Protein 1CL8 (pdb70)

Secondary structure (DSSP, 8-state):
--TTHHHHHHHHHHHT--HHHHHHHHHHHHHHH-TTS-EEEES-EEHHHHHHHHHHH-TTSS---SSTT-EE--TT-EEEEE-TTS-EEEEEEEEEEE---HHHHHHTT--BTTTT-BSS-----GGGGHHHHHHHHHHHTTT-SB--EEEEEESTTS-SS-EEEE-TTS-EEEE-TT-TTT--GGGTGGGGTTPPSSS---BPEEE-SSTT-EEE-PPEEEE-TTSSPPPHHHHHHHHHHHHHHHHHHTGGGTHHHHH--

Solvent-accessible surface area: 13750 Å² total; per-residue (Å²): 94,128,56,46,12,29,122,34,2,80,116,0,94,76,105,110,33,64,12,10,78,0,0,92,19,0,54,95,0,0,34,60,59,63,94,66,9,46,23,74,55,46,78,37,1,95,52,56,61,5,13,77,26,16,94,154,73,53,120,129,65,14,67,83,69,182,96,76,125,31,64,10,142,2,68,0,1,0,0,3,0,62,8,48,165,42,113,84,45,8,0,1,0,0,9,20,38,130,30,27,144,3,24,112,11,3,132,72,40,104,56,24,25,191,210,42,83,59,44,45,94,73,15,42,92,67,6,72,164,5,56,116,22,13,61,42,1,14,60,41,1,66,94,18,55,0,0,1,2,0,0,1,0,18,13,1,3,0,4,53,85,85,27,67,7,63,21,99,109,46,117,78,18,103,3,107,91,106,37,60,105,6,21,23,23,108,88,0,49,77,9,0,114,59,60,91,51,71,35,51,17,0,106,9,97,123,55,92,164,144,161,128,80,74,47,27,23,6,0,1,3,16,11,32,5,64,13,143,104,28,44,4,69,65,12,0,64,28,0,19,63,0,0,26,2,0,11,160,35,5,31,209,27,4,121,96,27,76,78,78,177

Sequence (261 aa):
SQGVIGIFGDYAKAHDLAVGEVSKLVKKALSNEYPQLSFRYRDSIKKTEINEALKKIDPDLGGTLFVSNSSIKPDGGIVEVKDDYGEWRVVLVAEAKHQGKDIINIRNGLLVGKRGDQDLMAAGNAIERSHKNISEIANFMLSESHFPYVLFLEGSNFLTENISITRPDGRVVNLEYNSGILNRLDRLTAANYGMPINSNLCINKFVNHKDKSIMLQAASIYTQGDGREWDSKIMFEIMFDISTTSLRVLGRDLFEQLTSK

Foldseek 3Di:
DPDCLQVLLVVCLVVVDDLQVLLVSLQVVVCVVQVLWDKDWFQWDFLQLLLVLLCVVPVVGSPDDPDRRHIDGARNTWMWIQFLVRDTDTLAGEHEDEWAALLVCQQEVFQDDPVRHHSGDQTDQPCLCVVVVLVSQCSSCVVAQWARYEYEYAAQQDAPQKDWHAYPVGDIDTDDQPDNRRHPVVSCCVQAVVPDAPDQPTGWDWDDDPPDIDTDHHHHYHYDNHRDDDRSSVSSVNSSVSSVVSCVSCVVRHVCSSPVD

Nearest PDB structures (foldseek):
  1ckq-assembly1_A  TM=1.003E+00  e=2.357E-53  Escherichia coli
  2oxv-assembly1_A-2  TM=1.001E+00  e=4.281E-53  Escherichia coli
  1qrh-assembly1_A-2  TM=9.989E-01  e=2.335E-51  Escherichia coli
  1qri-assembly1_A-2  TM=9.985E-01  e=2.631E-51  Escherichia coli
  1qc9-assembly1_A  TM=9.641E-01  e=4.338E-43  Escherichia coli

B-factor: mean 36.36, std 15.84, range [15.48, 100.0]

Radius of gyration: 20.69 Å; Cα contacts (8 Å, |Δi|>4): 485; chains: 1; bounding box: 47×63×46 Å

Structure (mmCIF, N/CA/C/O backbone):
data_1CL8
#
_entry.id   1CL8
#
_cell.length_a   117.833
_cell.length_b   117.833
_cell.length_c   48.989
_cell.angle_alpha   90.00
_cell.angle_beta   90.00
_cell.angle_gamma   120.00
#
_symmetry.space_group_name_H-M   'P 3 2 1'
#
loop_
_entity.id
_entity.type
_entity.pdbx_description
1 polymer "DNA (5'-D(*TP*CP*GP*CP*GP*AP*(PRN)P*TP*TP*CP*GP*CP*G)-3')"
2 polymer 'PROTEIN (ENDONUCLEASE)'
3 water water
#
loop_
_atom_site.group_PDB
_atom_site.id
_atom_site.type_symbol
_atom_site.label_atom_id
_atom_site.label_alt_id
_atom_site.label_comp_id
_atom_site.label_asym_id
_atom_site.label_entity_id
_atom_site.label_seq_id
_atom_site.pdbx_PDB_ins_code
_atom_site.Cartn_x
_atom_site.Cartn_y
_atom_site.Cartn_z
_atom_site.occupancy
_atom_site.B_iso_or_equiv
_atom_site.auth_seq_id
_atom_site.auth_comp_id
_atom_site.auth_asym_id
_atom_site.auth_atom_id
_atom_site.pdbx_PDB_model_num
ATOM 263 N N . SER B 2 16 ? 55.118 25.000 6.259 1.00 94.20 17 SER A N 1
ATOM 264 C CA . SER B 2 16 ? 54.868 26.465 6.172 1.00 94.21 17 SER A CA 1
ATOM 265 C C . SER B 2 16 ? 55.710 27.233 7.187 1.00 93.28 17 SER A C 1
ATOM 266 O O . SER B 2 16 ? 56.511 26.645 7.916 1.00 93.68 17 SER A O 1
ATOM 269 N N . GLN B 2 17 ? 55.520 28.550 7.226 1.00 92.03 18 GLN A N 1
ATOM 270 C CA . GLN B 2 17 ? 56.254 29.424 8.136 1.00 90.43 18 GLN A CA 1
ATOM 271 C C . GLN B 2 17 ? 56.007 29.065 9.598 1.00 87.81 18 GLN A C 1
ATOM 272 O O . GLN B 2 17 ? 54.881 29.152 10.087 1.00 88.94 18 GLN A O 1
ATOM 278 N N . GLY B 2 18 ? 57.071 28.647 10.280 1.00 83.86 19 GLY A N 1
ATOM 279 C CA . GLY B 2 18 ? 56.982 28.290 11.685 1.00 77.51 19 GLY A CA 1
ATOM 280 C C . GLY B 2 18 ? 56.070 27.127 12.028 1.00 73.78 19 GLY A C 1
ATOM 281 O O . GLY B 2 18 ? 56.197 26.031 11.476 1.00 72.13 19 GLY A O 1
ATOM 282 N N . VAL B 2 19 ? 55.141 27.380 12.945 1.00 69.43 20 VAL A N 1
ATOM 283 C CA . VAL B 2 19 ? 54.194 26.370 13.408 1.00 65.04 20 VAL A CA 1
ATOM 284 C C . VAL B 2 19 ? 52.965 26.182 12.517 1.00 61.51 20 VAL A C 1
ATOM 285 O O . VAL B 2 19 ? 52.165 25.278 12.753 1.00 60.65 20 VAL A O 1
ATOM 289 N N . ILE B 2 20 ? 52.820 27.024 11.498 1.00 57.90 21 ILE A N 1
ATOM 290 C CA . ILE B 2 20 ? 51.677 26.938 10.587 1.00 54.97 21 ILE A CA 1
ATOM 291 C C . ILE B 2 20 ? 51.639 25.591 9.857 1.00 51.32 21 ILE A C 1
ATOM 292 O O . ILE B 2 20 ? 50.566 25.101 9.494 1.00 50.18 21 ILE A O 1
ATOM 297 N N . GLY B 2 21 ? 52.811 24.988 9.673 1.00 47.84 22 GLY A N 1
ATOM 298 C CA . GLY B 2 21 ? 52.892 23.694 9.018 1.00 43.01 22 GLY A CA 1
ATOM 299 C C . GLY B 2 21 ? 52.472 22.581 9.964 1.00 39.82 22 GLY A C 1
ATOM 300 O O . GLY B 2 21 ? 51.895 21.578 9.540 1.00 36.18 22 GLY A O 1
ATOM 301 N N . ILE B 2 22 ? 52.761 22.768 11.250 1.00 36.71 23 ILE A N 1
ATOM 302 C CA . ILE B 2 22 ? 52.416 21.794 12.284 1.00 34.99 23 ILE A CA 1
ATOM 303 C C . ILE B 2 22 ? 50.899 21.751 12.471 1.00 33.49 23 ILE A C 1
ATOM 304 O O . ILE B 2 22 ? 50.288 20.680 12.444 1.00 32.75 23 ILE A O 1
ATOM 309 N N . PHE B 2 23 ? 50.303 22.927 12.658 1.00 31.58 24 PHE A N 1
ATOM 310 C CA . PHE B 2 23 ? 48.861 23.055 12.853 1.00 30.68 24 PHE A CA 1
ATOM 311 C C . PHE B 2 23 ? 48.076 22.544 11.652 1.00 29.98 24 PHE A C 1
ATOM 312 O O . PHE B 2 23 ? 47.006 21.957 11.808 1.00 27.92 24 PHE A O 1
ATOM 320 N N . GLY B 2 24 ? 48.616 22.775 10.458 1.00 29.80 25 GLY A N 1
ATOM 321 C CA . GLY B 2 24 ? 47.961 22.331 9.240 1.00 29.78 25 GLY A CA 1
ATOM 322 C C . GLY B 2 24 ? 47.855 20.821 9.145 1.00 31.39 25 GLY A C 1
ATOM 323 O O . GLY B 2 24 ? 46.829 20.292 8.712 1.00 30.64 25 GLY A O 1
ATOM 324 N N . ASP B 2 25 ? 48.911 20.125 9.559 1.00 32.19 26 ASP A N 1
ATOM 325 C CA . ASP B 2 25 ? 48.932 18.666 9.523 1.00 32.96 26 ASP A CA 1
ATOM 326 C C . ASP B 2 25 ? 47.974 18.079 10.557 1.00 33.13 26 ASP A C 1
ATOM 327 O O . ASP B 2 25 ? 47.430 16.992 10.360 1.00 33.46 26 ASP A O 1
ATOM 332 N N . TYR B 2 26 ? 47.775 18.798 11.660 1.00 31.44 27 TYR A N 1
ATOM 333 C CA . TYR B 2 26 ? 46.866 18.355 12.713 1.00 30.31 27 TYR A CA 1
ATOM 334 C C . TYR B 2 26 ? 45.430 18.378 12.192 1.00 30.87 27 TYR A C 1
ATOM 335 O O . TYR B 2 26 ? 44.657 17.454 12.442 1.00 30.86 27 TYR A O 1
ATOM 344 N N . ALA B 2 27 ? 45.088 19.442 11.468 1.00 31.50 28 ALA A N 1
ATOM 345 C CA . ALA B 2 27 ? 43.756 19.595 10.888 1.00 33.74 28 ALA A CA 1
ATOM 346 C C . ALA B 2 27 ? 43.525 18.507 9.842 1.00 35.90 28 ALA A C 1
ATOM 347 O O . ALA B 2 27 ? 42.425 17.966 9.728 1.00 38.30 28 ALA A O 1
ATOM 349 N N . LYS B 2 28 ? 44.576 18.198 9.085 1.00 36.70 29 LYS A N 1
ATOM 350 C CA . LYS B 2 28 ? 44.537 17.165 8.051 1.00 39.50 29 LYS A CA 1
ATOM 351 C C . LYS B 2 28 ? 44.271 15.788 8.665 1.00 38.63 29 LYS A C 1
ATOM 352 O O . LYS B 2 28 ? 43.445 15.022 8.164 1.00 38.32 29 LYS A O 1
ATOM 358 N N . ALA B 2 29 ? 44.968 15.498 9.761 1.00 36.07 30 ALA A N 1
ATOM 359 C CA . ALA B 2 29 ? 44.850 14.224 10.462 1.00 35.82 30 ALA A CA 1
ATOM 360 C C . ALA B 2 29 ? 43.472 13.973 11.062 1.00 36.96 30 ALA A C 1
ATOM 361 O O . ALA B 2 29 ? 43.022 12.829 11.133 1.00 37.01 30 ALA A O 1
ATOM 363 N N . HIS B 2 30 ? 42.802 15.040 11.489 1.00 38.18 31 HIS A N 1
ATOM 364 C CA . HIS B 2 30 ? 41.484 14.910 12.101 1.00 40.90 31 HIS A CA 1
ATOM 365 C C . HIS B 2 30 ? 40.311 15.310 11.213 1.00 42.14 31 HIS A C 1
ATOM 366 O O . HIS B 2 30 ? 39.156 15.193 11.629 1.00 42.43 31 HIS A O 1
ATOM 373 N N . ASP B 2 31 ? 40.606 15.767 9.996 1.00 42.10 32 ASP A N 1
ATOM 374 C CA . ASP B 2 31 ? 39.574 16.183 9.043 1.00 43.50 32 ASP A CA 1
ATOM 375 C C . ASP B 2 31 ? 38.582 17.126 9.735 1.00 40.32 32 ASP A C 1
ATOM 376 O O . ASP B 2 31 ? 37.368 16.924 9.693 1.00 39.05 32 ASP A O 1
ATOM 381 N N . LEU B 2 32 ? 39.129 18.149 10.387 1.00 37.83 33 LEU A N 1
ATOM 382 C CA . LEU B 2 32 ? 38.343 19.130 11.130 1.00 36.35 33 LEU A CA 1
ATOM 383 C C . LEU B 2 32 ? 37.345 19.915 10.288 1.00 36.40 33 LEU A C 1
ATOM 384 O O . LEU B 2 32 ? 37.625 20.270 9.141 1.00 37.89 33 LEU A O 1
ATOM 389 N N . ALA B 2 33 ? 36.181 20.185 10.876 1.00 35.56 34 ALA A N 1
ATOM 390 C CA . ALA B 2 33 ? 35.130 20.951 10.213 1.00 32.94 34 ALA A CA 1
ATOM 391 C C . ALA B 2 33 ? 35.540 22.423 10.200 1.00 33.25 34 ALA A C 1
ATOM 392 O O . ALA B 2 33 ? 36.428 22.826 10.952 1.00 33.06 34 ALA A O 1
ATOM 394 N N . VAL B 2 34 ? 34.888 23.222 9.359 1.00 31.42 35 VAL A N 1
ATOM 395 C CA . VAL B 2 34 ? 35.205 24.645 9.242 1.00 29.81 35 VAL A CA 1
ATOM 396 C C . VAL B 2 34 ? 35.170 25.383 10.584 1.00 29.39 35 VAL A C 1
ATOM 397 O O . VAL B 2 34 ? 35.981 26.279 10.826 1.00 30.21 35 VAL A O 1
ATOM 401 N N . GLY B 2 35 ? 34.251 24.980 11.459 1.00 27.95 36 GLY A N 1
ATOM 402 C CA . GLY B 2 35 ? 34.133 25.602 12.766 1.00 26.08 36 GLY A CA 1
ATOM 403 C C . GLY B 2 35 ? 35.321 25.277 13.649 1.00 28.19 36 GLY A C 1
ATOM 404 O O . GLY B 2 35 ? 35.824 26.144 14.364 1.00 28.06 36 GLY A O 1
ATOM 405 N N . GLU B 2 36 ? 35.775 24.027 13.587 1.00 28.73 37 GLU A N 1
ATOM 406 C CA . GLU B 2 36 ? 36.917 23.574 14.378 1.00 30.22 37 GLU A CA 1
ATOM 407 C C . GLU B 2 36 ? 38.237 24.127 13.855 1.00 29.04 37 GLU A C 1
ATOM 408 O O . GLU B 2 36 ? 39.210 24.234 14.603 1.00 29.23 37 GLU A O 1
ATOM 414 N N . VAL B 2 37 ? 38.272 24.461 12.567 1.00 26.57 38 VAL A N 1
ATOM 415 C CA . VAL B 2 37 ? 39.474 25.022 11.962 1.00 26.02 38 VAL A CA 1
ATOM 416 C C . VAL B 2 37 ? 39.622 26.472 12.412 1.00 24.54 38 VAL A C 1
ATOM 417 O O . VAL B 2 37 ? 40.736 26.961 12.579 1.00 24.28 38 VAL A O 1
ATOM 421 N N . SER B 2 38 ? 38.492 27.149 12.609 1.00 24.87 39 SER A N 1
ATOM 422 C CA . SER B 2 38 ? 38.496 28.538 13.059 1.00 26.32 39 SER A CA 1
ATOM 423 C C . SER B 2 38 ? 39.067 28.613 14.470 1.00 26.94 39 SER A C 1
ATOM 424 O O . SER B 2 38 ? 39.734 29.584 14.829 1.00 27.92 39 SER A O 1
ATOM 427 N N . LYS B 2 39 ? 38.792 27.581 15.264 1.00 27.12 40 LYS A N 1
ATOM 428 C CA . LYS B 2 39 ? 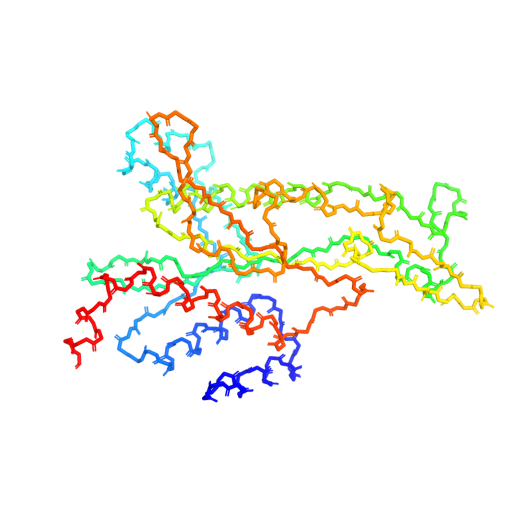39.292 27.503 16.631 1.00 28.69 40 LYS A CA 1
ATOM 429 C C . LYS B 2 39 ? 40.794 27.240 16.588 1.00 29.92 40 LYS A C 1
ATOM 430 O O . LYS B 2 39 ? 41.551 27.767 17.404 1.00 31.29 40 LYS A O 1
ATOM 436 N N . LEU B 2 40 ? 41.213 26.439 15.612 1.00 28.49 41 LEU A N 1
ATOM 437 C CA . LEU B 2 40 ? 42.619 26.100 15.425 1.00 29.22 41 LEU A CA 1
ATOM 438 C C . LEU B 2 40 ? 43.393 27.337 14.967 1.00 28.40 41 LEU A C 1
ATOM 439 O O . LEU B 2 40 ? 44.560 27.512 15.317 1.00 28.17 41 LEU A O 1
ATOM 444 N N . VAL B 2 41 ? 42.730 28.185 14.182 1.00 27.29 42 VAL A N 1
ATOM 445 C CA . VAL B 2 41 ? 43.332 29.415 13.671 1.00 28.96 42 VAL A CA 1
ATOM 446 C C . VAL B 2 41 ? 43.597 30.405 14.802 1.00 30.57 42 VAL A C 1
ATOM 447 O O . VAL B 2 41 ? 44.667 31.008 14.861 1.00 31.03 42 VAL A O 1
ATOM 451 N N . LYS B 2 42 ? 42.629 30.565 15.702 1.00 32.64 43 LYS A N 1
ATOM 452 C CA . LYS B 2 42 ? 42.793 31.491 16.818 1.00 35.62 43 LYS A CA 1
ATOM 453 C C . LYS B 2 42 ? 43.861 30.973 17.782 1.00 34.38 43 LYS A C 1
ATOM 454 O O . LYS B 2 42 ? 44.520 31.754 18.467 1.00 34.95 43 LYS A O 1
ATOM 460 N N . LYS B 2 43 ? 44.041 29.653 17.801 1.00 32.50 44 LYS A N 1
ATOM 461 C CA . LYS B 2 43 ? 45.036 29.013 18.655 1.00 34.48 44 LYS A 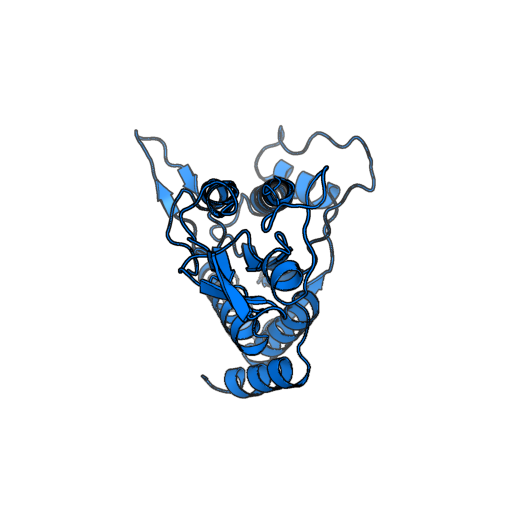CA 1
ATOM 462 C C . LYS B 2 43 ? 46.420 29.302 18.065 1.00 34.38 44 LYS A C 1
ATOM 463 O O . LYS B 2 43 ? 47.389 29.515 18.797 1.00 35.15 44 LYS A O 1
ATOM 469 N N . ALA B 2 44 ? 46.499 29.325 16.737 1.00 31.39 45 ALA A N 1
ATOM 470 C CA . ALA B 2 44 ? 47.750 29.606 16.042 1.00 29.28 45 ALA A CA 1
ATOM 471 C C . ALA B 2 44 ? 48.076 31.094 16.128 1.00 29.90 45 ALA A C 1
ATOM 472 O O . ALA B 2 44 ? 49.245 31.475 16.167 1.00 32.12 45 ALA A O 1
ATOM 474 N N . LEU B 2 45 ? 47.038 31.928 16.163 1.00 28.89 46 LEU A N 1
ATOM 475 C CA . LEU B 2 45 ? 47.206 33.377 16.252 1.00 26.51 46 LEU A CA 1
ATOM 476 C C . LEU B 2 45 ? 47.727 33.791 17.621 1.00 28.44 46 LEU A C 1
ATOM 477 O O . LEU B 2 45 ? 48.542 34.705 17.730 1.00 28.70 46 LEU A O 1
ATOM 482 N N . SER B 2 46 ? 47.238 33.125 18.664 1.00 31.21 47 SER A N 1
ATOM 483 C CA . SER B 2 46 ? 47.661 33.417 20.031 1.00 35.44 47 SER A CA 1
ATOM 484 C C . SER B 2 46 ? 49.089 32.927 20.265 1.00 37.57 47 SER A C 1
ATOM 485 O O . SER B 2 46 ? 49.774 33.390 21.177 1.00 38.64 47 SER A O 1
ATOM 488 N N . ASN B 2 47 ? 49.527 31.997 19.420 1.00 40.83 48 ASN A N 1
ATOM 489 C CA . ASN B 2 47 ? 50.868 31.423 19.486 1.00 43.56 48 ASN A CA 1
ATOM 490 C C . ASN B 2 47 ? 51.868 32.359 18.801 1.00 43.97 48 ASN A C 1
ATOM 491 O O . ASN B 2 47 ? 52.975 32.573 19.300 1.00 44.08 48 ASN A O 1
ATOM 496 N N . GLU B 2 48 ? 51.465 32.914 17.660 1.00 41.45 49 GLU A N 1
ATOM 497 C CA . GLU B 2 48 ? 52.306 33.830 16.894 1.00 39.12 49 GLU A CA 1
ATOM 498 C C . GLU B 2 48 ? 52.349 35.220 17.522 1.00 37.45 49 GLU A C 1
ATOM 499 O O . GLU B 2 48 ? 53.335 35.942 17.374 1.00 37.03 49 GLU A O 1
ATOM 505 N N . TYR B 2 49 ? 51.269 35.594 18.205 1.00 36.73 50 TYR A N 1
ATOM 506 C CA . TYR B 2 49 ? 51.168 36.897 18.866 1.00 36.60 50 TYR A CA 1
ATOM 507 C C . TYR B 2 49 ? 50.754 36.704 20.323 1.00 33.94 50 TYR A C 1
ATOM 508 O O . TYR B 2 49 ? 49.584 36.867 20.669 1.00 33.82 50 TYR A O 1
ATOM 517 N N . PRO B 2 50 ? 51.713 36.341 21.194 1.00 33.31 51 PRO A N 1
ATOM 518 C CA . PRO B 2 50 ? 51.481 36.113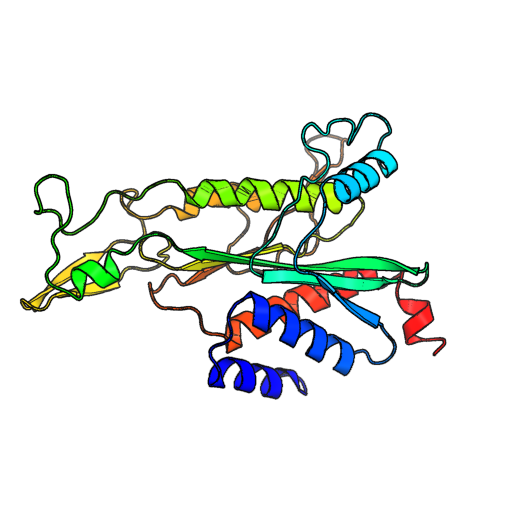 22.626 1.00 35.15 51 PRO A CA 1
ATOM 519 C C . PRO B 2 50 ? 51.031 37.369 23.378 1.00 35.67 51 PRO A C 1
ATOM 520 O O . PRO B 2 50 ? 50.343 37.280 24.396 1.00 36.13 51 PRO A O 1
ATOM 524 N N . GLN B 2 51 ? 51.419 38.533 22.861 1.00 37.68 52 GLN A N 1
ATOM 525 C CA . GLN B 2 51 ? 51.079 39.816 23.473 1.00 36.08 52 GLN A CA 1
ATOM 526 C C . GLN B 2 51 ? 49.613 40.195 23.275 1.00 36.51 52 GLN A C 1
ATOM 527 O O . GLN B 2 51 ? 49.057 40.975 24.052 1.00 36.12 52 GLN A O 1
ATOM 533 N N . LEU B 2 52 ? 48.993 39.647 22.232 1.00 34.70 53 LEU A N 1
ATOM 534 C CA . LEU B 2 52 ? 47.596 39.939 21.921 1.00 32.99 53 LEU A CA 1
ATOM 535 C C . LEU B 2 52 ? 46.615 38.899 22.464 1.00 32.04 53 LEU A C 1
ATOM 536 O O . LEU B 2 52 ? 46.981 37.748 22.705 1.00 31.33 53 LEU A O 1
ATOM 541 N N . SER B 2 53 ? 45.366 39.323 22.647 1.00 32.81 54 SER A N 1
ATOM 542 C CA . SER B 2 53 ? 44.303 38.462 23.157 1.00 32.47 54 SER A CA 1
ATOM 543 C C . SER B 2 53 ? 43.278 38.153 22.064 1.00 31.97 54 SER A C 1
ATOM 544 O O . SER B 2 53 ? 42.719 39.065 21.451 1.00 28.72 54 SER A O 1
ATOM 547 N N . PHE B 2 54 ? 43.033 36.864 21.836 1.00 29.76 55 PHE A N 1
ATOM 548 C CA . PHE B 2 54 ? 42.078 36.418 20.823 1.00 27.99 55 PHE A CA 1
ATOM 549 C C . PHE B 2 54 ? 40.938 35.609 21.441 1.00 28.45 55 PHE A C 1
ATOM 550 O O . PHE B 2 54 ? 41.113 34.967 22.480 1.00 28.23 55 PHE A O 1
ATOM 558 N N . ARG B 2 55 ? 39.778 35.627 20.786 1.00 28.13 56 ARG A N 1
ATOM 559 C CA . ARG B 2 55 ? 38.613 34.883 21.260 1.00 27.33 56 ARG A CA 1
ATOM 560 C C . ARG B 2 55 ? 37.803 34.315 20.098 1.00 27.19 56 ARG A C 1
ATOM 561 O O . ARG B 2 55 ? 37.889 34.799 18.970 1.00 25.39 56 ARG A O 1
ATOM 569 N N . TYR B 2 56 ? 37.007 33.292 20.391 1.00 27.86 57 TYR A N 1
ATOM 570 C CA . TYR B 2 56 ? 36.170 32.651 19.387 1.00 28.88 57 TYR A CA 1
ATOM 571 C C . TYR B 2 56 ? 34.704 32.655 19.814 1.00 31.15 57 TYR A C 1
ATOM 572 O O . TYR B 2 56 ? 34.378 32.325 20.956 1.00 34.28 57 TYR A O 1
ATOM 581 N N . ARG B 2 57 ? 33.831 33.043 18.890 1.00 30.47 58 ARG A N 1
ATOM 582 C CA . ARG B 2 57 ? 32.393 33.080 19.134 1.00 31.06 58 ARG A CA 1
ATOM 583 C C . ARG B 2 57 ? 31.693 32.269 18.056 1.00 31.07 58 ARG A C 1
ATOM 584 O O . ARG B 2 57 ? 32.212 32.116 16.954 1.00 31.01 58 ARG A O 1
ATOM 592 N N . ASP B 2 58 ? 30.519 31.741 18.381 1.00 31.63 59 ASP A N 1
ATOM 593 C CA . ASP B 2 58 ? 29.754 30.939 17.432 1.00 32.78 59 ASP A CA 1
ATOM 594 C C . ASP B 2 58 ? 28.578 31.700 16.820 1.00 31.86 59 ASP A C 1
ATOM 595 O O . ASP B 2 58 ? 27.946 31.221 15.877 1.00 30.64 59 ASP A O 1
ATOM 600 N N . SER B 2 59 ? 28.297 32.889 17.349 1.00 28.40 60 SER A N 1
ATOM 601 C CA . SER B 2 59 ? 27.193 33.703 16.855 1.00 28.75 60 SER A CA 1
ATOM 602 C C . SER B 2 59 ? 27.279 35.160 17.297 1.00 28.19 60 SER A C 1
ATOM 603 O O . SER B 2 59 ? 28.095 35.521 18.145 1.00 29.34 60 SER A O 1
ATOM 606 N N . ILE B 2 60 ? 26.433 35.990 16.695 1.00 27.66 61 ILE A N 1
ATOM 607 C CA . ILE B 2 60 ? 26.366 37.415 16.996 1.00 28.39 61 ILE A CA 1
ATOM 608 C C . ILE B 2 60 ? 24.896 37.823 16.993 1.00 28.68 61 ILE A C 1
ATOM 609 O O . ILE B 2 60 ? 24.166 37.507 16.054 1.00 27.57 61 ILE A O 1
ATOM 614 N N . LYS B 2 61 ? 24.460 38.505 18.049 1.00 29.41 62 LYS A N 1
ATOM 615 C CA . LYS B 2 61 ? 23.072 38.950 18.146 1.00 28.10 62 LYS A CA 1
ATOM 616 C C . LYS B 2 61 ? 22.795 40.146 17.247 1.00 25.50 62 LYS A C 1
ATOM 617 O O . LYS B 2 61 ? 23.689 40.950 16.979 1.00 25.39 62 LYS A O 1
ATOM 623 N N . LYS B 2 62 ? 21.549 40.267 16.798 1.00 24.67 63 LYS A N 1
ATOM 624 C CA . LYS B 2 62 ? 21.152 41.377 15.942 1.00 28.37 63 LYS A CA 1
ATOM 625 C C . LYS B 2 62 ? 21.249 42.698 16.709 1.00 30.57 63 LYS A C 1
ATOM 626 O O . LYS B 2 62 ? 21.359 43.768 16.109 1.00 29.57 63 LYS A O 1
ATOM 632 N N . THR B 2 63 ? 21.212 42.613 18.038 1.00 30.78 64 THR A N 1
ATOM 633 C CA . THR B 2 63 ? 21.312 43.792 18.892 1.00 31.39 64 THR A CA 1
ATOM 634 C C . THR B 2 63 ? 22.697 44.416 18.744 1.00 28.03 64 THR A C 1
ATOM 635 O O . THR B 2 63 ? 22.828 45.639 18.685 1.00 27.30 64 THR A O 1
ATOM 639 N N . GLU B 2 64 ? 23.720 43.565 18.672 1.00 28.65 65 GLU A N 1
ATOM 640 C CA . GLU B 2 64 ? 25.105 44.010 18.519 1.00 29.31 65 GLU A CA 1
ATOM 641 C C . GLU B 2 64 ? 25.317 44.702 17.178 1.00 28.33 65 GLU A C 1
ATOM 642 O O . GLU B 2 64 ? 25.987 45.733 17.104 1.00 31.33 65 GLU A O 1
ATOM 648 N N . ILE B 2 65 ? 24.761 44.116 16.121 1.00 25.82 66 ILE A N 1
ATOM 649 C CA . ILE B 2 65 ? 24.881 44.675 14.779 1.00 24.15 66 ILE A CA 1
ATOM 650 C C . ILE B 2 65 ? 24.152 46.015 14.712 1.00 24.54 66 ILE A C 1
ATOM 651 O O . ILE B 2 65 ? 24.659 46.973 14.130 1.00 26.39 66 ILE A O 1
ATOM 656 N N . ASN B 2 66 ? 22.978 46.084 15.336 1.00 25.79 67 ASN A N 1
ATOM 657 C CA . ASN B 2 66 ? 22.194 47.317 15.362 1.00 27.67 67 ASN A CA 1
ATOM 658 C C . ASN B 2 66 ? 22.937 48.418 16.109 1.00 28.69 67 ASN A C 1
ATOM 659 O O . ASN B 2 66 ? 22.867 49.588 15.734 1.00 29.58 67 ASN A O 1
ATOM 664 N N . GLU B 2 67 ? 23.655 48.035 17.161 1.00 31.29 68 GLU A N 1
ATOM 665 C CA . GLU B 2 67 ? 24.412 48.993 17.955 1.00 33.06 68 GLU A CA 1
ATOM 666 C C . GLU B 2 67 ? 25.594 49.526 17.147 1.00 30.50 68 GLU A C 1
ATOM 667 O O . GLU B 2 67 ? 25.911 50.711 17.215 1.00 28.14 68 GLU A O 1
ATOM 673 N N . ALA B 2 68 ? 26.222 48.651 16.364 1.00 26.61 69 ALA A N 1
ATOM 674 C CA . ALA B 2 68 ? 27.353 49.041 15.526 1.00 26.33 69 ALA A CA 1
ATOM 675 C C . ALA B 2 68 ? 26.887 50.004 14.433 1.00 28.05 69 ALA A C 1
ATOM 676 O O . ALA B 2 68 ? 27.626 50.900 14.027 1.00 29.41 69 ALA A O 1
ATOM 678 N N . LEU B 2 69 ? 25.652 49.810 13.975 1.00 28.25 70 LEU A N 1
ATOM 679 C CA . LEU B 2 69 ? 25.045 50.639 12.937 1.00 30.50 70 LEU A CA 1
ATOM 680 C C . LEU B 2 69 ? 24.696 52.038 13.434 1.00 33.09 70 LEU A C 1
ATOM 681 O O . LEU B 2 69 ? 24.830 53.015 12.695 1.00 32.08 70 LEU A O 1
ATOM 686 N N . LYS B 2 70 ? 24.236 52.124 14.681 1.00 33.84 71 LYS A N 1
ATOM 687 C CA . LYS B 2 70 ? 23.864 53.400 15.288 1.00 33.24 71 LYS A CA 1
ATOM 688 C C . LYS B 2 70 ? 25.075 54.301 15.507 1.00 32.57 71 LYS A C 1
ATOM 689 O O . LYS B 2 70 ? 24.957 55.527 15.475 1.00 33.89 71 LYS A O 1
ATOM 695 N N . LYS B 2 71 ? 26.235 53.686 15.724 1.00 34.01 72 LYS A N 1
ATOM 696 C CA . LYS B 2 71 ? 27.482 54.419 15.938 1.00 37.90 72 LYS A CA 1
ATOM 697 C C . LYS B 2 71 ? 27.949 55.114 14.662 1.00 38.25 72 LYS A C 1
ATOM 698 O O . LYS B 2 71 ? 28.683 56.101 14.715 1.00 40.53 72 LYS A O 1
ATOM 704 N N . ILE B 2 72 ? 27.516 54.586 13.521 1.00 36.33 73 ILE A N 1
ATOM 705 C CA . ILE B 2 72 ? 27.867 55.137 12.217 1.00 35.54 73 ILE A CA 1
ATOM 706 C C . ILE B 2 72 ? 26.879 56.236 11.822 1.00 35.86 73 ILE A C 1
ATOM 707 O O . ILE B 2 72 ? 27.276 57.297 11.339 1.00 36.78 73 ILE A O 1
ATOM 712 N N . ASP B 2 73 ? 25.595 55.974 12.052 1.00 35.35 74 ASP A N 1
ATOM 713 C CA . ASP B 2 73 ? 24.528 56.919 11.739 1.00 35.79 74 ASP A CA 1
ATOM 714 C C . ASP B 2 73 ? 23.337 56.575 12.631 1.00 35.95 74 ASP A C 1
ATOM 715 O O . ASP B 2 73 ? 22.939 55.416 12.720 1.00 35.92 74 ASP A O 1
ATOM 720 N N . PRO B 2 74 ? 22.767 57.582 13.317 1.00 38.12 75 PRO A N 1
ATOM 721 C CA . PRO B 2 74 ? 21.620 57.438 14.222 1.00 38.07 75 PRO A CA 1
ATOM 722 C C . PRO B 2 74 ? 20.363 56.820 13.610 1.00 37.42 75 PRO A C 1
ATOM 723 O O . PRO B 2 74 ? 19.552 56.233 14.323 1.00 39.95 75 PRO A O 1
ATOM 727 N N . ASP B 2 75 ? 20.196 56.963 12.298 1.00 36.33 76 ASP A N 1
ATOM 728 C CA . ASP B 2 75 ? 19.027 56.421 11.605 1.00 37.02 76 ASP A CA 1
ATOM 729 C C . ASP B 2 75 ? 19.166 54.935 11.266 1.00 34.51 76 ASP A C 1
ATOM 730 O O . ASP B 2 75 ? 18.189 54.282 10.895 1.00 32.80 76 ASP A O 1
ATOM 735 N N . LEU B 2 76 ? 20.382 54.410 11.393 1.00 30.05 77 LEU A N 1
ATOM 736 C CA . LEU B 2 76 ? 20.662 53.009 11.092 1.00 28.88 77 LEU A CA 1
ATOM 737 C C . LEU B 2 76 ? 20.465 52.087 12.296 1.00 28.03 77 LEU A C 1
ATOM 738 O O . LEU B 2 76 ? 20.546 52.526 13.441 1.00 30.80 77 LEU A O 1
ATOM 743 N N . GLY B 2 77 ? 20.189 50.812 12.018 1.00 27.43 78 GLY A N 1
ATOM 744 C CA . GLY B 2 77 ? 19.986 49.822 13.065 1.00 26.09 78 GLY A CA 1
ATOM 745 C C . GLY B 2 77 ? 18.804 50.103 13.977 1.00 29.31 78 GLY A C 1
ATOM 746 O O . GLY B 2 77 ? 18.867 49.840 15.179 1.00 29.92 78 GLY A O 1
ATOM 747 N N . GLY B 2 78 ? 17.716 50.607 13.404 1.00 28.51 79 GLY A N 1
ATOM 748 C CA . GLY B 2 78 ? 16.542 50.926 14.196 1.00 31.09 79 GLY A CA 1
ATOM 749 C C . GLY B 2 78 ? 15.443 49.879 14.245 1.00 32.17 79 GLY A C 1
ATOM 750 O O . GLY B 2 78 ? 14.462 50.059 14.968 1.00 35.86 79 GLY A O 1
ATOM 751 N N . THR B 2 79 ? 15.587 48.795 13.487 1.00 29.30 80 THR A N 1
ATOM 752 C CA . THR B 2 79 ? 14.571 47.745 13.473 1.00 27.20 80 THR A CA 1
ATOM 753 C C . THR B 2 79 ? 15.002 46.461 14.175 1.00 27.42 80 THR A C 1
ATOM 754 O O . THR B 2 79 ? 16.160 46.055 14.101 1.00 28.05 80 THR A O 1
ATOM 758 N N . LEU B 2 80 ? 14.045 45.829 14.848 1.00 27.04 81 LEU A N 1
ATOM 759 C CA . LEU B 2 80 ? 14.264 44.584 15.580 1.00 28.29 81 LEU A CA 1
ATOM 760 C C . LEU B 2 80 ? 12.891 44.045 15.975 1.00 30.16 81 LEU A C 1
ATOM 761 O O . LEU B 2 80 ? 12.297 44.494 16.956 1.00 33.29 81 LEU A O 1
ATOM 766 N N . PHE B 2 81 ? 12.381 43.101 15.188 1.00 30.11 82 PHE A N 1
ATOM 767 C CA . PHE B 2 81 ? 11.067 42.510 15.431 1.00 30.18 82 PHE A CA 1
ATOM 768 C C . PHE B 2 81 ? 11.099 41.367 16.435 1.00 29.50 82 PHE A C 1
ATOM 769 O O . PHE B 2 81 ? 10.161 41.188 17.211 1.00 28.43 82 PHE A O 1
ATOM 777 N N . VAL B 2 82 ? 12.171 40.584 16.395 1.00 29.03 83 VAL A N 1
ATOM 778 C CA . VAL B 2 82 ? 12.362 39.470 17.317 1.00 27.76 83 VAL A CA 1
ATOM 779 C C . VAL B 2 82 ? 13.594 39.835 18.141 1.00 29.76 83 VAL A C 1
ATOM 780 O O . VAL B 2 82 ? 14.715 39.837 17.630 1.00 31.36 83 VAL A O 1
ATOM 784 N N . SER B 2 83 ? 13.371 40.178 19.406 1.00 30.97 84 SER A N 1
ATOM 785 C CA . SER B 2 83 ? 14.441 40.593 20.315 1.00 32.34 84 SER A CA 1
ATOM 786 C C . SER B 2 83 ? 15.665 39.687 20.416 1.00 31.14 84 SER A C 1
ATOM 787 O O . SER B 2 83 ? 16.785 40.176 20.563 1.00 30.45 84 SER A O 1
ATOM 790 N N . ASN B 2 84 ? 15.453 38.377 20.331 1.00 31.31 85 ASN A N 1
ATOM 791 C CA . ASN B 2 84 ? 16.544 37.411 20.433 1.00 34.14 85 ASN A CA 1
ATOM 792 C C . ASN B 2 84 ? 17.094 36.958 19.077 1.00 30.51 85 ASN A C 1
ATOM 793 O O . ASN B 2 84 ? 17.652 35.866 18.964 1.00 29.76 85 ASN A O 1
ATOM 798 N N . SER B 2 85 ? 16.940 37.797 18.056 1.00 27.15 86 SER A N 1
ATOM 799 C CA . SER B 2 85 ? 17.428 37.476 16.715 1.00 26.09 86 SER A CA 1
ATOM 800 C C . SER B 2 85 ? 18.948 37.417 16.654 1.00 24.51 86 SER A C 1
ATOM 801 O O . SER B 2 85 ? 19.631 38.161 17.354 1.00 23.73 86 SER A O 1
ATOM 804 N N . SER B 2 86 ? 19.471 36.536 15.803 1.00 24.84 87 SER A N 1
ATOM 805 C CA . SER B 2 86 ? 20.915 36.392 15.652 1.00 27.80 87 SER A CA 1
ATOM 806 C C . SER B 2 86 ? 21.325 35.610 14.404 1.00 27.39 87 SER A C 1
ATOM 807 O O . SER B 2 86 ? 20.488 35.018 13.717 1.00 24.77 87 SER A O 1
ATOM 810 N N . ILE B 2 87 ? 22.620 35.658 14.100 1.00 28.03 88 ILE A N 1
ATOM 811 C CA . ILE B 2 87 ? 23.180 34.931 12.968 1.00 28.75 88 ILE A CA 1
ATOM 812 C C . ILE B 2 87 ? 24.216 33.971 13.537 1.00 28.54 88 ILE A C 1
ATOM 813 O O . ILE B 2 87 ? 24.918 34.298 14.494 1.00 29.35 88 ILE A O 1
ATOM 818 N N . LYS B 2 88 ? 24.297 32.782 12.958 1.00 28.75 89 LYS A N 1
ATOM 819 C CA . LYS B 2 88 ? 25.232 31.777 13.433 1.00 30.79 89 LYS A CA 1
ATOM 820 C C . LYS B 2 88 ? 26.018 31.121 12.302 1.00 29.29 89 LYS A C 1
ATOM 821 O O . LYS B 2 88 ? 25.599 30.105 11.748 1.00 29.19 89 LYS A O 1
ATOM 827 N N . PRO B 2 89 ? 27.152 31.729 11.911 1.00 28.91 90 PRO A N 1
ATOM 828 C CA . PRO B 2 89 ? 27.995 31.188 10.840 1.00 28.04 90 PRO A CA 1
ATOM 829 C C . PRO B 2 89 ? 28.545 29.847 11.308 1.00 26.55 90 PRO A C 1
ATOM 830 O O . PRO B 2 89 ? 29.081 29.756 12.411 1.00 26.22 90 PRO A O 1
ATOM 834 N N . ASP B 2 90 ? 28.412 28.809 10.485 1.00 28.15 91 ASP A N 1
ATOM 835 C CA . ASP B 2 90 ? 28.898 27.483 10.863 1.00 31.38 91 ASP A CA 1
ATOM 836 C C . ASP B 2 90 ? 30.403 27.430 11.129 1.00 28.22 91 ASP A C 1
ATOM 837 O O . ASP B 2 90 ? 30.905 26.469 11.712 1.00 28.62 91 ASP A O 1
ATOM 842 N N . GLY B 2 91 ? 31.111 28.475 10.708 1.00 26.93 92 GLY A N 1
ATOM 843 C CA . GLY B 2 91 ? 32.544 28.549 10.923 1.00 26.10 92 GLY A CA 1
ATOM 844 C C . GLY B 2 91 ? 32.893 29.381 12.144 1.00 24.98 92 GLY A C 1
ATOM 845 O O . GLY B 2 91 ? 34.006 29.299 12.659 1.00 28.00 92 GLY A O 1
ATOM 846 N N . GLY B 2 92 ? 31.943 30.191 12.602 1.00 25.35 93 GLY A N 1
ATOM 847 C CA . GLY B 2 92 ? 32.176 31.026 13.766 1.00 23.10 93 GLY A CA 1
ATOM 848 C C . GLY B 2 92 ? 32.854 32.347 13.454 1.00 23.64 93 GLY A C 1
ATOM 849 O O . GLY B 2 92 ? 32.984 32.733 12.292 1.00 22.67 93 GLY A O 1
ATOM 850 N N . ILE B 2 93 ? 33.284 33.042 14.504 1.00 21.75 94 ILE A N 1
ATOM 851 C CA . ILE B 2 93 ? 33.946 34.336 14.379 1.00 23.35 94 ILE A CA 1
ATOM 852 C C . ILE B 2 93 ? 35.160 34.394 15.309 1.00 24.39 94 ILE A C 1
ATOM 853 O O . ILE B 2 93 ? 35.108 33.904 16.435 1.00 25.87 94 ILE A O 1
ATOM 858 N N . VAL B 2 94 ? 36.257 34.967 14.821 1.00 24.36 95 VAL A N 1
ATOM 859 C CA . VAL B 2 94 ? 37.476 35.123 15.612 1.00 23.70 95 VAL A CA 1
ATOM 860 C C . VAL B 2 94 ? 37.696 36.627 15.770 1.00 25.46 95 VAL A C 1
ATOM 861 O O . VAL B 2 94 ? 37.472 37.384 14.829 1.00 25.30 95 VAL A O 1
ATOM 865 N N . GLU B 2 95 ? 38.110 37.058 16.959 1.00 27.16 96 GLU A N 1
ATOM 866 C CA . GLU B 2 95 ? 38.330 38.479 17.226 1.00 25.92 96 GLU A CA 1
ATOM 867 C C . GLU B 2 95 ? 39.592 38.738 18.041 1.00 25.45 96 GLU A C 1
ATOM 868 O O . GLU B 2 95 ? 40.121 37.838 18.693 1.00 24.00 96 GLU A O 1
ATOM 874 N N . VAL B 2 96 ? 40.062 39.981 17.994 1.00 24.41 97 VAL A N 1
ATOM 875 C CA . VAL B 2 96 ? 41.251 40.404 18.727 1.00 24.10 97 VAL A CA 1
ATOM 876 C C . VAL B 2 96 ? 40.939 41.720 19.441 1.00 24.33 97 VAL A C 1
ATOM 877 O O . VAL B 2 96 ? 40.248 42.581 18.901 1.00 25.97 97 VAL A O 1
ATOM 881 N N . LYS B 2 97 ? 41.416 41.856 20.670 1.00 25.39 98 LYS A N 1
ATOM 882 C CA . LYS B 2 97 ? 41.182 43.068 21.445 1.00 27.94 98 LYS A CA 1
ATOM 883 C C . LYS B 2 97 ? 42.195 44.141 21.053 1.00 27.45 98 LYS A C 1
ATOM 884 O O . LYS B 2 97 ? 43.389 43.870 20.974 1.00 29.20 98 LYS A O 1
ATOM 890 N N . ASP B 2 98 ? 41.716 45.344 20.752 1.00 24.56 99 ASP A N 1
ATOM 891 C CA . ASP B 2 98 ? 42.612 46.430 20.371 1.00 29.05 99 ASP A CA 1
ATOM 892 C C . ASP B 2 98 ? 43.140 47.191 21.590 1.00 33.24 99 ASP A C 1
ATOM 893 O O . ASP B 2 98 ? 42.879 46.803 22.730 1.00 33.96 99 ASP A O 1
ATOM 898 N N . ASP B 2 99 ? 43.872 48.274 21.344 1.00 34.66 100 ASP A N 1
ATOM 899 C CA . ASP B 2 99 ? 44.445 49.087 22.417 1.00 36.53 100 ASP A CA 1
ATOM 900 C C . ASP B 2 99 ? 43.392 49.849 23.222 1.00 37.15 100 ASP A C 1
ATOM 901 O O . ASP B 2 99 ? 43.670 50.318 24.326 1.00 38.06 100 ASP A O 1
ATOM 906 N N . TYR B 2 100 ? 42.191 49.973 22.664 1.00 36.92 101 TYR A N 1
ATOM 907 C CA . TYR B 2 100 ? 41.102 50.685 23.324 1.00 35.29 101 TYR A CA 1
ATOM 908 C C . TYR B 2 100 ? 40.186 49.752 24.115 1.00 34.63 101 TYR A C 1
ATOM 909 O O . TYR B 2 100 ? 39.201 50.198 24.704 1.00 36.06 101 TYR A O 1
ATOM 918 N N . GLY B 2 101 ? 40.506 48.461 24.114 1.00 33.04 102 GLY A N 1
ATOM 919 C CA . GLY B 2 101 ? 39.702 47.492 24.839 1.00 33.41 102 GLY A CA 1
ATOM 920 C C . GLY B 2 101 ? 38.552 46.885 24.052 1.00 33.69 102 GLY A C 1
ATOM 921 O O . GLY B 2 101 ? 37.849 46.011 24.557 1.00 35.15 102 GLY A O 1
ATOM 922 N N . GLU B 2 102 ? 38.349 47.356 22.824 1.00 33.69 103 GLU A N 1
ATOM 923 C CA . GLU B 2 102 ? 37.282 46.857 21.960 1.00 33.87 103 GLU A CA 1
ATOM 924 C C . GLU B 2 102 ? 37.703 45.648 21.129 1.00 32.60 103 GLU A C 1
ATOM 925 O O . GLU B 2 102 ? 38.835 45.573 20.654 1.00 31.36 103 GLU A O 1
ATOM 931 N N . TRP B 2 103 ? 36.782 44.705 20.954 1.00 32.09 104 TRP A N 1
ATOM 932 C CA . TRP B 2 103 ? 37.052 43.507 20.168 1.00 30.55 104 TRP A CA 1
ATOM 933 C C . TRP B 2 103 ? 36.785 43.758 18.688 1.00 30.08 104 TRP A C 1
ATOM 934 O O . TRP B 2 103 ? 35.687 44.166 18.303 1.00 28.74 104 TRP A O 1
ATOM 945 N N . ARG B 2 104 ? 37.810 43.525 17.873 1.00 29.42 105 ARG A N 1
ATOM 946 C CA . ARG B 2 104 ? 37.741 43.719 16.429 1.00 27.22 105 ARG A CA 1
ATOM 947 C C . ARG B 2 104 ? 37.753 42.358 15.741 1.00 26.55 105 ARG A C 1
ATOM 948 O O . ARG B 2 104 ? 38.621 41.528 16.014 1.00 23.46 105 ARG A O 1
ATOM 956 N N . VAL B 2 105 ? 36.793 42.130 14.849 1.00 25.76 106 VAL A N 1
ATOM 957 C CA . VAL B 2 105 ? 36.709 40.859 14.136 1.00 25.33 106 VAL A CA 1
ATOM 958 C C . VAL B 2 105 ? 37.856 40.631 13.147 1.00 25.32 106 VAL A C 1
ATOM 959 O O . VAL B 2 105 ? 38.172 41.481 12.310 1.00 23.05 106 VAL A O 1
ATOM 963 N N . VAL B 2 106 ? 38.497 39.478 13.302 1.00 24.23 107 VAL A N 1
ATOM 964 C CA . VAL B 2 106 ? 39.629 39.069 12.483 1.00 27.41 107 VAL A CA 1
ATOM 965 C C . VAL B 2 106 ? 39.248 38.022 11.431 1.00 26.38 107 VAL A C 1
ATOM 966 O O . VAL B 2 106 ? 39.871 37.954 10.369 1.00 25.75 107 VAL A O 1
ATOM 970 N N . LEU B 2 107 ? 38.216 37.229 11.717 1.00 24.26 108 LEU A N 1
ATOM 971 C CA . LEU B 2 107 ? 37.784 36.179 10.794 1.00 22.60 108 LEU A CA 1
ATOM 972 C C . LEU B 2 107 ? 36.337 35.724 10.971 1.00 24.00 108 LEU A C 1
ATOM 973 O O . LEU B 2 107 ? 35.818 35.680 12.084 1.00 23.90 108 LEU A O 1
ATOM 978 N N . VAL B 2 108 ? 35.698 35.395 9.850 1.00 25.03 109 VAL A N 1
ATOM 979 C CA . VAL B 2 108 ? 34.325 34.886 9.820 1.00 23.34 109 VAL A CA 1
ATOM 980 C C . VAL B 2 108 ? 34.289 33.844 8.700 1.00 24.82 109 VAL A C 1
ATOM 981 O O . VAL B 2 108 ? 34.393 34.185 7.523 1.00 24.59 109 VAL A O 1
ATOM 985 N N . ALA B 2 109 ? 34.180 32.573 9.076 1.00 25.87 110 ALA A N 1
ATOM 986 C CA . ALA B 2 109 ? 34.158 31.484 8.107 1.00 22.98 110 ALA A CA 1
ATOM 987 C C . ALA B 2 109 ? 32.778 30.870 7.904 1.00 23.31 110 ALA A C 1
ATOM 988 O O . ALA B 2 109 ? 31.930 30.903 8.793 1.00 26.14 110 ALA A O 1
ATOM 990 N N . GLU B 2 110 ? 32.579 30.285 6.728 1.00 24.49 111 GLU A N 1
ATOM 991 C CA . GLU B 2 110 ? 31.318 29.652 6.364 1.00 26.25 111 GLU A CA 1
ATOM 992 C C . GLU B 2 110 ? 31.596 28.609 5.281 1.00 25.64 111 GLU A C 1
ATOM 993 O O . GLU B 2 110 ? 32.443 28.820 4.415 1.00 23.20 111 GLU A O 1
ATOM 999 N N . ALA B 2 111 ? 30.896 27.480 5.343 1.00 25.42 112 ALA A N 1
ATOM 1000 C CA . ALA B 2 111 ? 31.067 26.411 4.363 1.00 25.07 112 ALA A CA 1
ATOM 1001 C C . ALA B 2 111 ? 29.706 25.893 3.916 1.00 27.13 112 ALA A C 1
ATOM 1002 O O . ALA B 2 111 ? 28.891 25.480 4.740 1.00 29.39 112 ALA A O 1
ATOM 1004 N N . LYS B 2 112 ? 29.462 25.931 2.609 1.00 27.24 113 LYS A N 1
ATOM 1005 C CA . LYS B 2 112 ? 28.194 25.477 2.045 1.00 28.08 113 LYS A CA 1
ATOM 1006 C C . LYS B 2 112 ? 28.359 24.300 1.084 1.00 26.05 113 LYS A C 1
ATOM 1007 O O . LYS B 2 112 ? 29.446 24.060 0.554 1.00 23.72 113 LYS A O 1
ATOM 1013 N N . HIS B 2 113 ? 27.268 23.567 0.877 1.00 25.24 114 HIS A N 1
ATOM 1014 C CA . HIS B 2 113 ? 27.259 22.406 -0.009 1.00 28.52 114 HIS A CA 1
ATOM 1015 C C . HIS B 2 113 ? 26.009 22.437 -0.884 1.00 26.49 114 HIS A C 1
ATOM 1016 O O . HIS B 2 113 ? 24.950 22.893 -0.448 1.00 27.59 114 HIS A O 1
ATOM 1023 N N . GLN B 2 114 ? 26.139 21.951 -2.115 1.00 26.13 115 GLN A N 1
ATOM 1024 C CA . GLN B 2 114 ? 25.015 21.885 -3.046 1.00 24.00 115 GLN A CA 1
ATOM 1025 C C . GLN B 2 114 ? 25.402 21.084 -4.286 1.00 23.78 115 GLN A C 1
ATOM 1026 O O . GLN B 2 114 ? 26.474 21.287 -4.860 1.00 23.26 115 GLN A O 1
ATOM 1032 N N . GLY B 2 115 ? 24.525 20.164 -4.677 1.00 23.89 116 GLY A N 1
ATOM 1033 C CA . GLY B 2 115 ? 24.771 19.332 -5.840 1.00 28.83 116 GLY A CA 1
ATOM 1034 C C . GLY B 2 115 ? 25.348 17.977 -5.478 1.00 31.09 116 GLY A C 1
ATOM 1035 O O . GLY B 2 115 ? 26.537 17.859 -5.187 1.00 33.56 116 GLY A O 1
ATOM 1036 N N . LYS B 2 116 ? 24.507 16.951 -5.492 1.00 33.00 117 LYS A N 1
ATOM 1037 C CA . LYS B 2 116 ? 24.951 15.603 -5.160 1.00 37.35 117 LYS A CA 1
ATOM 1038 C C . LYS B 2 116 ? 24.952 14.675 -6.373 1.00 37.87 117 LYS A C 1
ATOM 1039 O O . LYS B 2 116 ? 24.732 13.469 -6.251 1.00 39.06 117 LYS A O 1
ATOM 1045 N N . ASP B 2 117 ? 25.245 15.245 -7.538 1.00 39.33 118 ASP A N 1
ATOM 1046 C CA . ASP B 2 117 ? 25.285 14.491 -8.787 1.00 38.97 118 ASP A CA 1
ATOM 1047 C C . ASP B 2 117 ? 26.449 13.511 -8.838 1.00 39.62 118 ASP A C 1
ATOM 1048 O O . ASP B 2 117 ? 26.308 12.413 -9.370 1.00 40.82 118 ASP A O 1
ATOM 1053 N N . ILE B 2 118 ? 27.594 13.906 -8.284 1.00 38.83 119 ILE A N 1
ATOM 1054 C CA . ILE B 2 118 ? 28.776 13.045 -8.272 1.00 40.12 119 ILE A CA 1
ATOM 1055 C C . ILE B 2 118 ? 28.461 11.748 -7.537 1.00 41.84 119 ILE A C 1
ATOM 1056 O O . ILE B 2 118 ? 28.799 10.662 -8.005 1.00 41.25 119 ILE A O 1
ATOM 1061 N N . ILE B 2 119 ? 27.782 11.876 -6.400 1.00 43.57 120 ILE A N 1
ATOM 1062 C CA . ILE B 2 119 ? 27.401 10.732 -5.577 1.00 45.66 120 ILE A CA 1
ATOM 1063 C C . ILE B 2 119 ? 26.378 9.848 -6.289 1.00 46.13 120 ILE A C 1
ATOM 1064 O O . ILE B 2 119 ? 26.498 8.624 -6.285 1.00 46.73 120 ILE A O 1
ATOM 1069 N N . ASN B 2 120 ? 25.379 10.474 -6.905 1.00 47.73 121 ASN A N 1
ATOM 1070 C CA . ASN B 2 120 ? 24.337 9.742 -7.621 1.00 48.02 121 ASN A CA 1
ATOM 1071 C C . ASN B 2 120 ? 24.899 8.947 -8.795 1.00 48.40 121 ASN A C 1
ATOM 1072 O O . ASN B 2 120 ? 24.421 7.854 -9.092 1.00 48.03 121 ASN A O 1
ATOM 1077 N N . ILE B 2 121 ? 25.913 9.501 -9.456 1.00 49.62 122 ILE A N 1
ATOM 1078 C CA . ILE B 2 121 ? 26.534 8.840 -10.601 1.00 49.46 122 ILE A CA 1
ATOM 1079 C C . ILE B 2 121 ? 27.484 7.730 -10.161 1.00 51.33 122 ILE A C 1
ATOM 1080 O O . ILE B 2 121 ? 27.630 6.732 -10.865 1.00 52.82 122 ILE A O 1
ATOM 1085 N N . ARG B 2 122 ? 28.120 7.898 -9.001 1.00 53.79 123 ARG A N 1
ATOM 1086 C CA . ARG B 2 122 ? 29.025 6.875 -8.469 1.00 54.74 123 ARG A CA 1
ATOM 1087 C C . ARG B 2 122 ? 28.193 5.616 -8.254 1.00 55.38 123 ARG A C 1
ATOM 1088 O O . ARG B 2 122 ? 28.692 4.496 -8.355 1.00 55.26 123 ARG A O 1
ATOM 1096 N N . ASN B 2 123 ? 26.918 5.828 -7.938 1.00 57.51 124 ASN A N 1
ATOM 1097 C CA . ASN B 2 123 ? 25.962 4.748 -7.731 1.00 60.10 124 ASN A CA 1
ATOM 1098 C C . ASN B 2 123 ? 25.100 4.686 -8.993 1.00 61.62 124 ASN A C 1
ATOM 1099 O O . ASN B 2 123 ? 25.271 5.494 -9.908 1.00 62.57 124 ASN A O 1
ATOM 1104 N N . GLY B 2 124 ? 24.185 3.727 -9.054 1.00 63.07 125 GLY A N 1
ATOM 1105 C CA . GLY B 2 124 ? 23.328 3.616 -10.221 1.00 64.18 125 GLY A CA 1
ATOM 1106 C C . GLY B 2 124 ? 22.017 4.360 -10.050 1.00 63.31 125 GLY A C 1
ATOM 1107 O O . GLY B 2 124 ? 21.000 3.966 -10.621 1.00 65.24 125 GLY A O 1
ATOM 1108 N N . LEU B 2 125 ? 22.045 5.447 -9.283 1.00 61.18 126 LEU A N 1
ATOM 1109 C CA . LEU B 2 125 ? 20.847 6.238 -9.021 1.00 59.23 126 LEU A CA 1
ATOM 1110 C C . LEU B 2 125 ? 20.445 7.235 -10.099 1.00 57.52 126 LEU A C 1
ATOM 1111 O O . LEU B 2 125 ? 21.188 8.168 -10.415 1.00 56.48 126 LEU A O 1
ATOM 1116 N N . LEU B 2 126 ? 19.259 7.020 -10.659 1.00 54.47 127 LEU A N 1
ATOM 1117 C CA . LEU B 2 126 ? 18.706 7.903 -11.677 1.00 52.39 127 LEU A CA 1
ATOM 1118 C C . LEU B 2 126 ? 17.694 8.797 -10.972 1.00 51.08 127 LEU A C 1
ATOM 1119 O O . LEU B 2 126 ? 16.746 8.306 -10.355 1.00 50.88 127 LEU A O 1
ATOM 1124 N N . VAL B 2 127 ? 17.919 10.105 -11.036 1.00 48.87 128 VAL A N 1
ATOM 1125 C CA . VAL B 2 127 ? 17.032 11.070 -10.393 1.00 44.67 128 VAL A CA 1
ATOM 1126 C C . VAL B 2 127 ? 15.943 11.588 -11.332 1.00 43.91 128 VAL A C 1
ATOM 1127 O O . VAL B 2 127 ? 15.839 11.151 -12.478 1.00 43.95 128 VAL A O 1
ATOM 1131 N N . GLY B 2 128 ? 15.131 12.517 -10.833 1.00 42.46 129 GLY A N 1
ATOM 1132 C CA . GLY B 2 128 ? 14.065 13.080 -11.638 1.00 42.49 129 GLY A CA 1
ATOM 1133 C C . GLY B 2 128 ? 12.692 12.571 -11.254 1.00 43.93 129 GLY A C 1
ATOM 1134 O O . GLY B 2 128 ? 12.562 11.565 -10.555 1.00 44.24 129 GLY A O 1
ATOM 1135 N N . LYS B 2 129 ? 11.663 13.266 -11.732 1.00 45.58 130 LYS A N 1
ATOM 1136 C CA . LYS B 2 129 ? 10.272 12.908 -11.452 1.00 50.34 130 LYS A CA 1
ATOM 1137 C C . LYS B 2 129 ? 9.877 11.568 -12.068 1.00 52.66 130 LYS A C 1
ATOM 1138 O O . LYS B 2 129 ? 8.879 10.965 -11.672 1.00 51.36 130 LYS A O 1
ATOM 1144 N N . ARG B 2 130 ? 10.669 11.109 -13.032 1.00 57.13 131 ARG A N 1
ATOM 1145 C CA . ARG B 2 130 ? 10.420 9.837 -13.701 1.00 61.82 131 ARG A CA 1
ATOM 1146 C C . ARG B 2 130 ? 11.490 8.801 -13.358 1.00 61.11 131 ARG A C 1
ATOM 1147 O O . ARG B 2 130 ? 11.342 7.619 -13.677 1.00 61.31 131 ARG A O 1
ATOM 1155 N N . GLY B 2 131 ? 12.561 9.248 -12.706 1.00 60.17 132 GLY A N 1
ATOM 1156 C CA . GLY B 2 131 ? 13.643 8.350 -12.340 1.00 58.67 132 GLY A CA 1
ATOM 1157 C C . GLY B 2 131 ? 14.387 7.866 -13.569 1.00 58.21 132 GLY A C 1
ATOM 1158 O O . GLY B 2 131 ? 14.542 6.663 -13.779 1.00 59.21 132 GLY A O 1
ATOM 1159 N N . ASP B 2 132 ? 14.859 8.812 -14.375 1.00 56.89 133 ASP A N 1
ATOM 1160 C CA . ASP B 2 132 ? 15.578 8.496 -15.604 1.00 54.47 133 ASP A CA 1
ATOM 1161 C C . ASP B 2 132 ? 16.710 9.475 -15.913 1.00 51.68 133 ASP A C 1
ATOM 1162 O O . ASP B 2 132 ? 17.536 9.222 -16.791 1.00 51.50 133 ASP A O 1
ATOM 1167 N N . GLN B 2 133 ? 16.742 10.586 -15.184 1.00 47.92 134 GLN A N 1
ATOM 1168 C CA . GLN B 2 133 ? 17.762 11.612 -15.373 1.00 44.57 134 GLN A CA 1
ATOM 1169 C C . GLN B 2 133 ? 19.075 11.248 -14.687 1.00 42.65 134 GLN A C 1
ATOM 1170 O O . GLN B 2 133 ? 19.078 10.661 -13.606 1.00 40.91 134 GLN A O 1
ATOM 1176 N N . ASP B 2 134 ? 20.187 11.596 -15.327 1.00 42.71 135 ASP A N 1
ATOM 1177 C CA . ASP B 2 134 ? 21.509 11.338 -14.763 1.00 44.26 135 ASP A CA 1
ATOM 1178 C C . ASP B 2 134 ? 21.865 12.488 -13.827 1.00 42.20 135 ASP A C 1
ATOM 1179 O O . ASP B 2 134 ? 22.540 12.298 -12.813 1.00 39.48 135 ASP A O 1
ATOM 1184 N N . LEU B 2 135 ? 21.394 13.681 -14.180 1.00 38.48 136 LEU A N 1
ATOM 1185 C CA . LEU B 2 135 ? 21.648 14.884 -13.399 1.00 34.51 136 LEU A CA 1
ATOM 1186 C C . LEU B 2 135 ? 20.364 15.494 -12.850 1.00 32.59 136 LEU A C 1
ATOM 1187 O O . LEU B 2 135 ? 19.273 15.259 -13.370 1.00 34.14 136 LEU A O 1
ATOM 1192 N N . MET B 2 136 ? 20.512 16.278 -11.789 1.00 31.01 137 MET A N 1
ATOM 1193 C CA . MET B 2 136 ? 19.396 16.961 -11.149 1.00 27.79 137 MET A CA 1
ATOM 1194 C C . MET B 2 136 ? 19.543 18.449 -11.446 1.00 25.42 137 MET A C 1
ATOM 1195 O O . MET B 2 136 ? 20.643 18.996 -11.348 1.00 26.40 137 MET A O 1
ATOM 1200 N N . ALA B 2 137 ? 18.450 19.093 -11.848 1.00 24.22 138 ALA A N 1
ATOM 1201 C CA . ALA B 2 137 ? 18.480 20.524 -12.138 1.00 25.13 138 ALA A CA 1
ATOM 1202 C C . ALA B 2 137 ? 18.906 21.240 -10.859 1.00 26.50 138 ALA A C 1
ATOM 1203 O O . ALA B 2 137 ? 18.257 21.103 -9.823 1.00 29.96 138 ALA A O 1
ATOM 1205 N N . ALA B 2 138 ? 20.019 21.964 -10.929 1.00 25.92 139 ALA A N 1
ATOM 1206 C CA . ALA B 2 138 ? 20.550 22.678 -9.771 1.00 26.24 139 ALA A CA 1
ATOM 1207 C C . ALA B 2 138 ? 19.587 23.705 -9.181 1.00 26.80 139 ALA A C 1
ATOM 1208 O O . ALA B 2 138 ? 18.977 24.492 -9.908 1.00 28.12 139 ALA A O 1
ATOM 1210 N N . GLY B 2 139 ? 19.463 23.681 -7.856 1.00 24.79 140 GLY A N 1
ATOM 1211 C CA . GLY B 2 139 ? 18.581 24.597 -7.154 1.00 20.65 140 GLY A CA 1
ATOM 1212 C C . GLY B 2 139 ? 19.196 25.960 -6.900 1.00 20.45 140 GLY A C 1
ATOM 1213 O O . GLY B 2 139 ? 20.218 26.302 -7.493 1.00 20.39 140 GLY A O 1
ATOM 1214 N N . ASN B 2 140 ? 18.607 26.714 -5.974 1.00 20.94 141 ASN A N 1
ATOM 1215 C CA . ASN B 2 140 ? 19.081 28.060 -5.656 1.00 20.87 141 ASN A CA 1
ATOM 1216 C C . ASN B 2 140 ? 19.238 28.366 -4.164 1.00 21.09 141 ASN A C 1
ATOM 1217 O O . ASN B 2 140 ? 19.409 29.526 -3.786 1.00 20.59 141 ASN A O 1
ATOM 1222 N N . ALA B 2 141 ? 19.196 27.336 -3.323 1.00 20.14 142 ALA A N 1
ATOM 1223 C CA . ALA B 2 141 ? 19.317 27.515 -1.875 1.00 22.47 142 ALA A CA 1
ATOM 1224 C C . ALA B 2 141 ? 20.618 28.178 -1.423 1.00 24.60 142 ALA A C 1
ATOM 1225 O O . ALA B 2 141 ? 20.697 28.709 -0.316 1.00 26.73 142 ALA A O 1
ATOM 1227 N N . ILE B 2 142 ? 21.632 28.150 -2.281 1.00 24.83 143 ILE A N 1
ATOM 1228 C CA . ILE B 2 142 ? 22.923 28.746 -1.957 1.00 22.06 143 ILE A CA 1
ATOM 1229 C C . ILE B 2 142 ? 22.876 30.277 -1.899 1.00 22.23 143 ILE A C 1
ATOM 1230 O O . ILE B 2 142 ? 23.741 30.913 -1.288 1.00 20.89 143 ILE A O 1
ATOM 1235 N N . GLU B 2 143 ? 21.857 30.859 -2.527 1.00 19.86 144 GLU A N 1
ATOM 1236 C CA . GLU B 2 143 ? 21.688 32.309 -2.553 1.00 20.33 144 GLU A CA 1
ATOM 1237 C C . GLU B 2 143 ? 21.481 32.913 -1.163 1.00 19.66 144 GLU A C 1
ATOM 1238 O O . GLU B 2 143 ? 21.630 34.122 -0.979 1.00 17.28 144 GLU A O 1
ATOM 1244 N N . ARG B 2 144 ? 21.151 32.066 -0.188 1.00 20.24 145 ARG A N 1
ATOM 1245 C CA . ARG B 2 144 ? 20.949 32.506 1.192 1.00 21.28 145 ARG A CA 1
ATOM 1246 C C . ARG B 2 144 ? 22.247 33.042 1.795 1.00 22.03 145 ARG A C 1
ATOM 1247 O O . ARG B 2 144 ? 22.219 33.819 2.747 1.00 21.71 145 ARG A O 1
ATOM 1255 N N . SER B 2 145 ? 23.377 32.613 1.233 1.00 21.71 146 SER A N 1
ATOM 1256 C CA . SER B 2 145 ? 24.703 33.024 1.694 1.00 20.28 146 SER A CA 1
ATOM 1257 C C . SER B 2 145 ? 24.877 34.538 1.737 1.00 20.74 146 SER A C 1
ATOM 1258 O O . SER B 2 145 ? 25.641 35.062 2.548 1.00 20.26 146 SER A O 1
ATOM 1261 N N . HIS B 2 146 ? 24.163 35.235 0.860 1.00 20.25 147 HIS A N 1
ATOM 1262 C CA . HIS B 2 146 ? 24.227 36.687 0.788 1.00 21.94 147 HIS A CA 1
ATOM 1263 C C . HIS B 2 146 ? 23.715 37.401 2.037 1.00 21.27 147 HIS A C 1
ATOM 1264 O O . HIS B 2 146 ? 24.097 38.540 2.292 1.00 21.09 147 HIS A O 1
ATOM 1271 N N . LYS B 2 147 ? 22.858 36.738 2.812 1.00 19.02 148 LYS A N 1
ATOM 1272 C CA . LYS B 2 147 ? 22.309 37.346 4.023 1.00 19.69 148 LYS A CA 1
ATOM 1273 C C . LYS B 2 147 ? 23.365 37.578 5.101 1.00 18.31 148 LYS A C 1
ATOM 1274 O O . LYS B 2 147 ? 23.534 38.702 5.569 1.00 19.44 148 LYS A O 1
ATOM 1280 N N . ASN B 2 148 ? 24.062 36.517 5.503 1.00 18.53 149 ASN A N 1
ATOM 1281 C CA . ASN B 2 148 ? 25.098 36.634 6.528 1.00 19.28 149 ASN A CA 1
ATOM 1282 C C . ASN B 2 148 ? 26.240 37.539 6.087 1.00 20.80 149 ASN A C 1
ATOM 1283 O O . ASN B 2 148 ? 26.894 38.169 6.918 1.00 19.42 149 ASN A O 1
ATOM 1288 N N . ILE B 2 149 ? 26.478 37.603 4.779 1.00 20.69 150 ILE A N 1
ATOM 1289 C CA . ILE B 2 149 ? 27.530 38.456 4.238 1.00 19.59 150 ILE A CA 1
ATOM 1290 C C . ILE B 2 149 ? 27.128 39.922 4.420 1.00 19.98 150 ILE A C 1
ATOM 1291 O O . ILE B 2 149 ? 27.969 40.764 4.730 1.00 20.66 150 ILE A O 1
ATOM 1296 N N . SER B 2 150 ? 25.835 40.207 4.271 1.00 19.55 151 SER A N 1
ATOM 1297 C CA . SER B 2 150 ? 25.316 41.565 4.446 1.00 22.90 151 SER A CA 1
ATOM 1298 C C . SER B 2 150 ? 25.360 41.976 5.915 1.00 19.75 151 SER A C 1
ATOM 1299 O O . SER B 2 150 ? 25.677 43.119 6.237 1.00 19.16 151 SER A O 1
ATOM 1302 N N . GLU B 2 151 ? 25.017 41.036 6.794 1.00 21.20 152 GLU A N 1
ATOM 1303 C CA . GLU B 2 151 ? 25.009 41.266 8.237 1.00 21.97 152 GLU A CA 1
ATOM 1304 C C . GLU B 2 151 ? 26.397 41.622 8.744 1.00 22.24 152 GLU A C 1
ATOM 1305 O O . GLU B 2 151 ? 26.565 42.598 9.473 1.00 25.13 152 GLU A O 1
ATOM 1311 N N . ILE B 2 152 ? 27.388 40.823 8.358 1.00 20.97 153 ILE A N 1
ATOM 1312 C CA . ILE B 2 152 ? 28.767 41.052 8.767 1.00 19.10 153 ILE A CA 1
ATOM 1313 C C . ILE B 2 152 ? 29.295 42.351 8.168 1.00 22.12 153 ILE A C 1
ATOM 1314 O O . ILE B 2 152 ? 30.063 43.068 8.809 1.00 23.42 153 ILE A O 1
ATOM 1319 N N . ALA B 2 153 ? 28.859 42.663 6.950 1.00 21.17 154 ALA A N 1
ATOM 1320 C CA . ALA B 2 153 ? 29.279 43.890 6.276 1.00 21.32 154 ALA A CA 1
ATOM 1321 C C . ALA B 2 153 ? 28.786 45.108 7.050 1.00 20.57 154 ALA A C 1
ATOM 1322 O O . ALA B 2 153 ? 29.516 46.083 7.219 1.00 21.90 154 ALA A O 1
ATOM 1324 N N . ASN B 2 154 ? 27.547 45.039 7.528 1.00 20.91 155 ASN A N 1
ATOM 1325 C CA . ASN B 2 154 ? 26.958 46.129 8.299 1.00 22.30 155 ASN A CA 1
ATOM 1326 C C . ASN B 2 154 ? 27.631 46.226 9.665 1.00 22.05 155 ASN A C 1
ATOM 1327 O O . ASN B 2 154 ? 27.871 47.318 10.177 1.00 25.53 155 ASN A O 1
ATOM 1332 N N . PHE B 2 155 ? 27.966 45.068 10.224 1.00 23.63 156 PHE A N 1
ATOM 1333 C CA . PHE B 2 155 ? 28.622 44.980 11.523 1.00 24.12 156 PHE A CA 1
ATOM 1334 C C . PHE B 2 155 ? 30.041 45.549 11.446 1.00 25.03 156 PHE A C 1
ATOM 1335 O O . PHE B 2 155 ? 30.561 46.075 12.431 1.00 25.43 156 PHE A O 1
ATOM 1343 N N . MET B 2 156 ? 30.643 45.471 10.262 1.00 22.29 157 MET A N 1
ATOM 1344 C CA . MET B 2 156 ? 32.002 45.959 10.040 1.00 23.38 157 MET A CA 1
ATOM 1345 C C . MET B 2 156 ? 32.057 47.142 9.075 1.00 22.19 157 MET A C 1
ATOM 1346 O O . MET B 2 156 ? 33.073 47.369 8.417 1.00 24.98 157 MET A O 1
ATOM 1351 N N . LEU B 2 157 ? 30.978 47.914 9.024 1.00 21.64 158 LEU A N 1
ATOM 1352 C CA . LEU B 2 157 ? 30.893 49.066 8.132 1.00 23.39 158 LEU A CA 1
ATOM 1353 C C . LEU B 2 157 ? 31.914 50.164 8.459 1.00 25.03 158 LEU A C 1
ATOM 1354 O O . LEU B 2 157 ? 32.294 50.949 7.588 1.00 25.12 158 LEU A O 1
ATOM 1359 N N . SER B 2 158 ? 32.379 50.192 9.706 1.00 25.74 159 SER A N 1
ATOM 1360 C CA . SER B 2 158 ? 33.357 51.184 10.150 1.00 26.17 159 SER A CA 1
ATOM 1361 C C . SER B 2 158 ? 34.793 50.705 9.936 1.00 27.23 159 SER A C 1
ATOM 1362 O O . SER B 2 158 ? 35.741 51.470 10.111 1.00 29.79 159 SER A O 1
ATOM 1365 N N . GLU B 2 159 ? 34.941 49.435 9.571 1.00 27.04 160 GLU A N 1
ATOM 1366 C CA . GLU B 2 159 ? 36.250 48.831 9.346 1.00 24.73 160 GLU A CA 1
ATOM 1367 C C . GLU B 2 159 ? 36.772 49.038 7.927 1.00 25.14 160 GLU A C 1
ATOM 1368 O O . GLU B 2 159 ? 36.023 49.401 7.021 1.00 24.62 160 GLU A O 1
ATOM 1374 N N . SER B 2 160 ? 38.071 48.813 7.753 1.00 25.87 161 SER A N 1
ATOM 1375 C CA . SER B 2 160 ? 38.727 48.947 6.458 1.00 24.32 161 SER A CA 1
ATOM 1376 C C . SER B 2 160 ? 39.071 47.571 5.887 1.00 25.49 161 SER A C 1
ATOM 1377 O O . SER B 2 160 ? 39.765 47.462 4.873 1.00 25.14 161 SER A O 1
ATOM 1380 N N . HIS B 2 161 ? 38.591 46.523 6.552 1.00 24.07 162 HIS A N 1
ATOM 1381 C CA . HIS B 2 161 ? 38.819 45.151 6.110 1.00 23.43 162 HIS A CA 1
ATOM 1382 C C . HIS B 2 161 ? 37.540 44.335 6.291 1.00 21.68 162 HIS A C 1
ATOM 1383 O O . HIS B 2 161 ? 36.708 44.648 7.140 1.00 23.24 162 HIS A O 1
ATOM 1390 N N . PHE B 2 162 ? 37.389 43.294 5.478 1.00 22.54 163 PHE A N 1
ATOM 1391 C CA . PHE B 2 162 ? 36.216 42.427 5.513 1.00 19.65 163 PHE A CA 1
ATOM 1392 C C . PHE B 2 162 ? 36.701 40.983 5.349 1.00 20.81 163 PHE A C 1
ATOM 1393 O O . PHE B 2 162 ? 36.741 40.449 4.242 1.00 22.31 163 PHE A O 1
ATOM 1401 N N . PRO B 2 163 ? 37.083 40.335 6.463 1.00 19.62 164 PRO A N 1
ATOM 1402 C CA . PRO B 2 163 ? 37.584 38.958 6.505 1.00 19.25 164 PRO A CA 1
ATOM 1403 C C . PRO B 2 163 ? 36.538 37.842 6.435 1.00 20.39 164 PRO A C 1
ATOM 1404 O O . PRO B 2 163 ? 36.584 36.898 7.228 1.00 20.62 164 PRO A O 1
ATOM 1408 N N . TYR B 2 164 ? 35.616 37.933 5.479 1.00 21.16 165 TYR A N 1
ATOM 1409 C CA . TYR B 2 164 ? 34.586 36.911 5.324 1.00 20.37 165 TYR A CA 1
ATOM 1410 C C . TYR B 2 164 ? 35.034 35.869 4.299 1.00 22.96 165 TYR A C 1
ATOM 1411 O O . TYR B 2 164 ? 35.325 36.207 3.153 1.00 23.22 165 TYR A O 1
ATOM 1420 N N . VAL B 2 165 ? 35.082 34.607 4.720 1.00 23.56 166 VAL A N 1
ATOM 1421 C CA . VAL B 2 165 ? 35.499 33.511 3.846 1.00 25.53 166 VAL A CA 1
ATOM 1422 C C . VAL B 2 165 ? 34.354 32.527 3.625 1.00 25.92 166 VAL A C 1
ATOM 1423 O O . VAL B 2 165 ? 33.708 32.095 4.580 1.00 26.64 166 VAL A O 1
ATOM 1427 N N . LEU B 2 166 ? 34.135 32.148 2.369 1.00 25.72 167 LEU A N 1
ATOM 1428 C CA . LEU B 2 166 ? 33.074 31.209 2.012 1.00 23.76 167 LEU A CA 1
ATOM 1429 C C . LEU B 2 166 ? 33.634 30.037 1.211 1.00 24.98 167 LEU A C 1
ATOM 1430 O O . LEU B 2 166 ? 34.163 30.222 0.116 1.00 27.13 167 LEU A O 1
ATOM 1435 N N . PHE B 2 167 ? 33.533 28.837 1.774 1.00 22.99 168 PHE A N 1
ATOM 1436 C CA . PHE B 2 167 ? 34.015 27.626 1.117 1.00 24.70 168 PHE A CA 1
ATOM 1437 C C . PHE B 2 167 ? 32.857 26.896 0.438 1.00 27.66 168 PHE A C 1
ATOM 1438 O O . PHE B 2 167 ? 31.816 26.659 1.052 1.00 26.42 168 PHE A O 1
ATOM 1446 N N . LEU B 2 168 ? 33.041 26.550 -0.834 1.00 27.65 169 LEU A N 1
ATOM 1447 C CA . LEU B 2 168 ? 32.011 25.854 -1.601 1.00 27.63 169 LEU A CA 1
ATOM 1448 C C . LEU B 2 168 ? 32.491 24.499 -2.096 1.00 28.06 169 LEU A C 1
ATOM 1449 O O . LEU B 2 168 ? 33.671 24.320 -2.406 1.00 28.54 169 LEU A O 1
ATOM 1454 N N . GLU B 2 169 ? 31.567 23.546 -2.162 1.00 30.36 170 GLU A N 1
ATOM 1455 C CA . GLU B 2 169 ? 31.872 22.213 -2.664 1.00 31.90 170 GLU A CA 1
ATOM 1456 C C . GLU B 2 169 ? 30.600 21.490 -3.086 1.00 30.54 170 GLU A C 1
ATOM 1457 O O . GLU B 2 169 ? 29.528 21.704 -2.517 1.00 27.30 170 GLU A O 1
ATOM 1463 N N . GLY B 2 170 ? 30.725 20.676 -4.129 1.00 29.88 171 GLY A N 1
ATOM 1464 C CA . GLY B 2 170 ? 29.592 19.937 -4.648 1.00 30.27 171 GLY A CA 1
ATOM 1465 C C . GLY B 2 170 ? 29.563 19.981 -6.165 1.00 28.80 171 GLY A C 1
ATOM 1466 O O . GLY B 2 170 ? 30.405 20.627 -6.793 1.00 27.84 171 GLY A O 1
ATOM 1467 N N . SER B 2 171 ? 28.575 19.313 -6.751 1.00 28.86 172 SER A N 1
ATOM 1468 C CA . SER B 2 171 ? 28.420 19.253 -8.200 1.00 30.72 172 SER A CA 1
ATOM 1469 C C . SER B 2 171 ? 28.023 20.590 -8.812 1.00 28.99 172 SER A C 1
ATOM 1470 O O . SER B 2 171 ? 28.165 20.790 -10.019 1.00 30.67 172 SER A O 1
ATOM 1473 N N . ASN B 2 172 ? 27.521 21.497 -7.980 1.00 26.54 173 ASN A N 1
ATOM 1474 C CA . ASN B 2 172 ? 27.086 22.806 -8.451 1.00 23.34 173 ASN A CA 1
ATOM 1475 C C . ASN B 2 172 ? 28.152 23.899 -8.405 1.00 23.13 173 ASN A C 1
ATOM 1476 O O . ASN B 2 172 ? 27.863 25.053 -8.721 1.00 23.77 173 ASN A O 1
ATOM 1481 N N . PHE B 2 173 ? 29.383 23.545 -8.037 1.00 23.90 174 PHE A N 1
ATOM 1482 C CA . PHE B 2 173 ? 30.460 24.535 -7.955 1.00 28.30 174 PHE A CA 1
ATOM 1483 C C . PHE B 2 173 ? 31.747 24.101 -8.658 1.00 29.28 174 PHE A C 1
ATOM 1484 O O . PHE B 2 173 ? 32.844 24.229 -8.111 1.00 29.39 174 PHE A O 1
ATOM 1492 N N . LEU B 2 174 ? 31.603 23.622 -9.889 1.00 32.15 175 LEU A N 1
ATOM 1493 C CA . LEU B 2 174 ? 32.738 23.163 -10.687 1.00 33.57 175 LEU A CA 1
ATOM 1494 C C . LEU B 2 174 ? 33.435 24.286 -11.452 1.00 31.80 175 LEU A C 1
ATOM 1495 O O . LEU B 2 174 ? 32.787 25.219 -11.932 1.00 28.56 175 LEU A O 1
ATOM 1500 N N . THR B 2 175 ? 34.760 24.189 -11.547 1.00 32.64 176 THR A N 1
ATOM 1501 C CA . THR B 2 175 ? 35.567 25.169 -12.276 1.00 35.12 176 THR A CA 1
ATOM 1502 C C . THR B 2 175 ? 36.399 24.460 -13.349 1.00 37.13 176 THR A C 1
ATOM 1503 O O . THR B 2 175 ? 37.192 25.088 -14.052 1.00 36.31 176 THR A O 1
ATOM 1507 N N . GLU B 2 176 ? 36.198 23.149 -13.466 1.00 37.25 177 GLU A N 1
ATOM 1508 C CA . GLU B 2 176 ? 36.895 22.322 -14.447 1.00 39.92 177 GLU A CA 1
ATOM 1509 C C . GLU B 2 176 ? 36.023 21.117 -14.789 1.00 40.95 177 GLU A C 1
ATOM 1510 O O . GLU B 2 176 ? 35.213 20.679 -13.969 1.00 41.21 177 GLU A O 1
ATOM 1516 N N . ASN B 2 177 ? 36.183 20.590 -16.001 1.00 41.17 178 ASN A N 1
ATOM 1517 C CA . ASN B 2 177 ? 35.407 19.434 -16.448 1.00 40.51 178 ASN A CA 1
ATOM 1518 C C . ASN B 2 177 ? 35.846 18.148 -15.749 1.00 38.50 178 ASN A C 1
ATOM 1519 O O . ASN B 2 177 ? 37.033 17.951 -15.480 1.00 37.46 178 ASN A O 1
ATOM 1524 N N . ILE B 2 178 ? 34.882 17.281 -15.451 1.00 38.43 179 ILE A N 1
ATOM 1525 C CA . ILE B 2 178 ? 35.164 16.010 -14.786 1.00 41.98 179 ILE A CA 1
ATOM 1526 C C . ILE B 2 178 ? 34.340 14.873 -15.384 1.00 44.65 179 ILE A C 1
ATOM 1527 O O . ILE B 2 178 ? 33.322 15.108 -16.035 1.00 43.83 179 ILE A O 1
ATOM 1532 N N . SER B 2 179 ? 34.796 13.643 -15.164 1.00 48.91 180 SER A N 1
ATOM 1533 C CA . SER B 2 179 ? 34.107 12.457 -15.668 1.00 53.27 180 SER A CA 1
ATOM 1534 C C . SER B 2 179 ? 33.832 11.492 -14.522 1.00 53.39 180 SER A C 1
ATOM 1535 O O . SER B 2 179 ? 34.740 11.129 -13.773 1.00 56.05 180 SER A O 1
ATOM 1538 N N . ILE B 2 180 ? 32.575 11.085 -14.385 1.00 52.96 181 ILE A N 1
ATOM 1539 C CA . ILE B 2 180 ? 32.183 10.170 -13.320 1.00 54.16 181 ILE A CA 1
ATOM 1540 C C . ILE B 2 180 ? 31.686 8.851 -13.903 1.00 57.09 181 ILE A C 1
ATOM 1541 O O . ILE B 2 180 ? 30.788 8.835 -14.744 1.00 55.57 181 ILE A O 1
ATOM 1546 N N . THR B 2 181 ? 32.277 7.749 -13.450 1.00 60.96 182 THR A N 1
ATOM 1547 C CA . THR B 2 181 ? 31.904 6.420 -13.928 1.00 62.27 182 THR A CA 1
ATOM 1548 C C . THR B 2 181 ? 30.924 5.723 -12.987 1.00 63.29 182 THR A C 1
ATOM 1549 O O . THR B 2 181 ? 31.167 5.617 -11.783 1.00 63.94 182 THR A O 1
ATOM 1553 N N . ARG B 2 182 ? 29.823 5.241 -13.554 1.00 64.31 183 ARG A N 1
ATOM 1554 C CA . ARG B 2 182 ? 28.791 4.538 -12.795 1.00 66.54 183 ARG A CA 1
ATOM 1555 C C . ARG B 2 182 ? 29.091 3.037 -12.715 1.00 68.46 183 ARG A C 1
ATOM 1556 O O . ARG B 2 182 ? 29.993 2.546 -13.396 1.00 69.56 183 ARG A O 1
ATOM 1564 N N . PRO B 2 183 ? 28.367 2.296 -11.851 1.00 70.73 184 PRO A N 1
ATOM 1565 C CA . PRO B 2 183 ? 28.568 0.849 -11.694 1.00 72.27 184 PRO A CA 1
ATOM 1566 C C . PRO B 2 183 ? 28.402 0.076 -13.001 1.00 73.91 184 PRO A C 1
ATOM 1567 O O . PRO B 2 183 ? 28.892 -1.046 -13.133 1.00 75.67 184 PRO A O 1
ATOM 1571 N N . ASP B 2 184 ? 27.698 0.682 -13.953 1.00 74.26 185 ASP A N 1
ATOM 1572 C CA . ASP B 2 184 ? 27.461 0.078 -15.260 1.00 72.43 185 ASP A CA 1
ATOM 1573 C C . ASP B 2 184 ? 28.726 0.142 -16.112 1.00 70.70 185 ASP A C 1
ATOM 1574 O O . ASP B 2 184 ? 29.050 -0.805 -16.829 1.00 70.73 185 ASP A O 1
ATOM 1579 N N . GLY B 2 185 ? 29.436 1.263 -16.019 1.00 68.55 186 GLY A N 1
ATOM 1580 C CA . GLY B 2 185 ? 30.657 1.445 -16.781 1.00 65.78 186 GLY A CA 1
ATOM 1581 C C . GLY B 2 185 ? 30.620 2.697 -17.637 1.00 65.25 186 GLY A C 1
ATOM 1582 O O . GLY B 2 185 ? 31.662 3.194 -18.066 1.00 65.53 186 GLY A O 1
ATOM 1583 N N . ARG B 2 186 ? 29.416 3.204 -17.885 1.00 64.39 187 ARG A N 1
ATOM 1584 C CA . ARG B 2 186 ? 29.223 4.405 -18.693 1.00 64.34 187 ARG A CA 1
ATOM 1585 C C . ARG B 2 186 ? 29.736 5.652 -17.973 1.00 64.79 187 ARG A C 1
ATOM 1586 O O . ARG B 2 186 ? 29.427 5.877 -16.801 1.00 65.97 187 ARG A O 1
ATOM 1594 N N . VAL B 2 187 ? 30.534 6.448 -18.678 1.00 64.08 188 VAL A N 1
ATOM 1595 C CA . VAL B 2 187 ? 31.097 7.670 -18.112 1.00 62.72 188 VAL A CA 1
ATOM 1596 C C . VAL B 2 187 ? 30.262 8.915 -18.417 1.00 62.68 188 VAL A C 1
ATOM 1597 O O . VAL B 2 187 ? 30.046 9.267 -19.579 1.00 64.91 188 VAL A O 1
ATOM 1601 N N . VAL B 2 18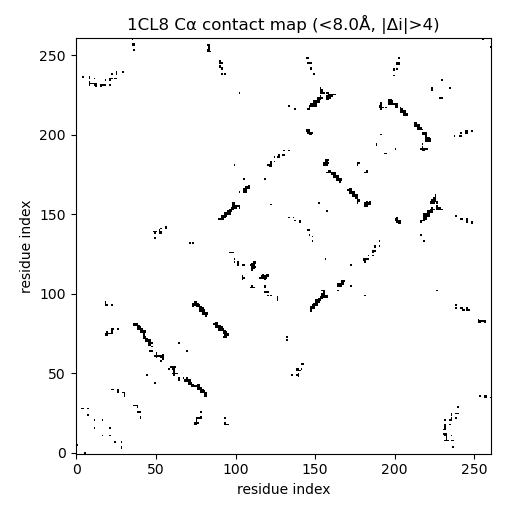8 ? 29.769 9.558 -17.361 1.00 59.87 189 VAL A N 1
ATOM 1602 C CA . VAL B 2 188 ? 28.964 10.768 -17.495 1.00 56.28 189 VAL A CA 1
ATOM 1603 C C . VAL B 2 188 ? 29.874 11.992 -17.404 1.00 55.92 189 VAL A C 1
ATOM 1604 O O . VAL B 2 188 ? 30.357 12.342 -16.325 1.00 55.53 189 VAL A O 1
ATOM 1608 N N . ASN B 2 189 ? 30.120 12.622 -18.548 1.00 56.47 190 ASN A N 1
ATOM 1609 C CA . ASN B 2 189 ? 30.980 13.800 -18.617 1.00 57.56 190 ASN A CA 1
ATOM 1610 C C . ASN B 2 189 ? 30.234 15.071 -18.221 1.00 57.13 190 ASN A C 1
ATOM 1611 O O . ASN B 2 189 ? 29.232 15.435 -18.838 1.00 58.21 190 ASN A O 1
ATOM 1616 N N . LEU B 2 190 ? 30.734 15.739 -17.186 1.00 55.06 191 LEU A N 1
ATOM 1617 C CA . LEU B 2 190 ? 30.122 16.965 -16.691 1.00 52.77 191 LEU A CA 1
ATOM 1618 C C . LEU B 2 190 ? 30.921 18.204 -17.077 1.00 51.55 191 LEU A C 1
ATOM 1619 O O . LEU B 2 190 ? 32.118 18.292 -16.800 1.00 50.39 191 LEU A O 1
ATOM 1624 N N . GLU B 2 191 ? 30.254 19.152 -17.729 1.00 51.54 192 GLU A N 1
ATOM 1625 C CA . GLU B 2 191 ? 30.896 20.397 -18.131 1.00 51.79 192 GLU A CA 1
ATOM 1626 C C . GLU B 2 191 ? 30.585 21.472 -17.098 1.00 48.41 192 GLU A C 1
ATOM 1627 O O . GLU B 2 191 ? 29.420 21.772 -16.835 1.00 49.76 192 GLU A O 1
ATOM 1633 N N . TYR B 2 192 ? 31.635 22.045 -16.518 1.00 45.16 193 TYR A N 1
ATOM 1634 C CA . TYR B 2 192 ? 31.496 23.070 -15.489 1.00 44.25 193 TYR A CA 1
ATOM 1635 C C . TYR B 2 192 ? 30.758 24.331 -15.936 1.00 43.20 193 TYR A C 1
ATOM 1636 O O . TYR B 2 192 ? 30.073 24.968 -15.138 1.00 42.81 193 TYR A O 1
ATOM 1645 N N . ASN B 2 193 ? 30.907 24.688 -17.208 1.00 42.16 194 ASN A N 1
ATOM 1646 C CA . ASN B 2 193 ? 30.268 25.881 -17.755 1.00 40.12 194 ASN A CA 1
ATOM 1647 C C . ASN B 2 193 ? 28.788 25.716 -18.100 1.00 37.01 194 ASN A C 1
ATOM 1648 O O . ASN B 2 193 ? 28.180 26.614 -18.686 1.00 36.63 194 ASN A O 1
ATOM 1653 N N . SER B 2 194 ? 28.205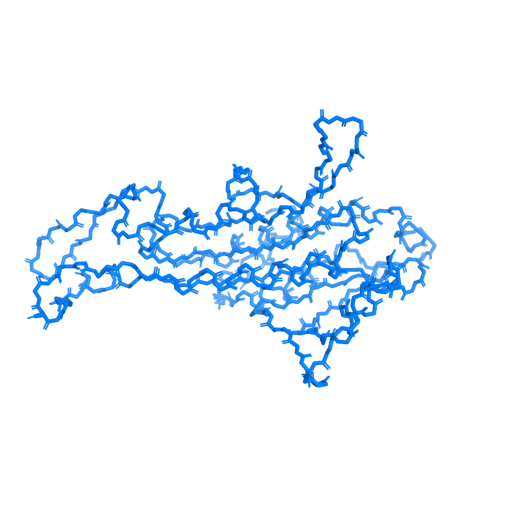 24.581 -17.726 1.00 32.42 195 SER A N 1
ATOM 1654 C CA . SER B 2 194 ? 26.794 24.324 -17.998 1.00 31.04 195 SER A CA 1
ATOM 1655 C C . SER B 2 194 ? 25.892 24.936 -16.928 1.00 29.47 195 SER A C 1
ATOM 1656 O O . SER B 2 194 ? 26.040 24.654 -15.739 1.00 28.54 195 SER A O 1
ATOM 1659 N N . GLY B 2 195 ? 24.943 25.756 -17.371 1.00 29.23 196 GLY A N 1
ATOM 1660 C CA . GLY B 2 195 ? 24.013 26.404 -16.462 1.00 28.77 196 GLY A CA 1
ATOM 1661 C C . GLY B 2 195 ? 23.000 25.480 -15.811 1.00 28.30 196 GLY A C 1
ATOM 1662 O O . GLY B 2 195 ? 22.136 25.936 -15.064 1.00 28.24 196 GLY A O 1
ATOM 1663 N N . ILE B 2 196 ? 23.074 24.187 -16.117 1.00 28.85 197 ILE A N 1
ATOM 1664 C CA . ILE B 2 196 ? 22.161 23.215 -15.528 1.00 28.53 197 ILE A CA 1
ATOM 1665 C C . ILE B 2 196 ? 22.650 22.822 -14.137 1.00 26.88 197 ILE A C 1
ATOM 1666 O O . ILE B 2 196 ? 21.852 22.450 -13.276 1.00 26.57 197 ILE A O 1
ATOM 1671 N N . LEU B 2 197 ? 23.959 22.939 -13.914 1.00 27.81 198 LEU A N 1
ATOM 1672 C CA . LEU B 2 197 ? 24.556 22.592 -12.627 1.00 27.45 198 LEU A CA 1
ATOM 1673 C C . LEU B 2 197 ? 25.277 23.748 -11.933 1.00 28.29 198 LEU A C 1
ATOM 1674 O O . LEU B 2 197 ? 25.057 23.995 -10.749 1.00 30.44 198 LEU A O 1
ATOM 1679 N N . ASN B 2 198 ? 26.132 24.451 -12.672 1.00 26.34 199 ASN A N 1
ATOM 1680 C CA . ASN B 2 198 ? 26.913 25.557 -12.122 1.00 24.80 199 ASN A CA 1
ATOM 1681 C C . ASN B 2 198 ? 26.087 26.686 -11.512 1.00 24.74 199 ASN A C 1
ATOM 1682 O O . ASN B 2 198 ? 25.246 27.292 -12.178 1.00 24.42 199 ASN A O 1
ATOM 1687 N N . ARG B 2 199 ? 26.355 26.965 -10.238 1.00 24.43 200 ARG A N 1
ATOM 1688 C CA . ARG B 2 199 ? 25.662 28.012 -9.491 1.00 22.10 200 ARG A CA 1
ATOM 1689 C C . ARG B 2 199 ? 26.649 29.013 -8.898 1.00 23.84 200 ARG A C 1
ATOM 1690 O O . ARG B 2 199 ? 26.301 29.800 -8.016 1.00 23.12 200 ARG A O 1
ATOM 1698 N N . LEU B 2 200 ? 27.877 28.988 -9.409 1.00 23.56 201 LEU A N 1
ATOM 1699 C CA . LEU B 2 200 ? 28.944 29.877 -8.959 1.00 24.66 201 LEU A CA 1
ATOM 1700 C C . LEU B 2 200 ? 28.617 31.346 -9.227 1.00 25.82 201 LEU A C 1
ATOM 1701 O O . LEU B 2 200 ? 29.050 32.234 -8.489 1.00 25.28 201 LEU A O 1
ATOM 1706 N N . ASP B 2 201 ? 27.840 31.596 -10.277 1.00 26.72 202 ASP A N 1
ATOM 1707 C CA . ASP B 2 201 ? 27.451 32.955 -10.644 1.00 28.80 202 ASP A CA 1
ATOM 1708 C C . ASP B 2 201 ? 26.418 33.541 -9.677 1.00 28.45 202 ASP A C 1
ATOM 1709 O O . ASP B 2 201 ? 26.162 34.747 -9.686 1.00 28.53 202 ASP A O 1
ATOM 1714 N N . ARG B 2 202 ? 25.833 32.683 -8.842 1.00 26.52 203 ARG A N 1
ATOM 1715 C CA . ARG B 2 202 ? 24.845 33.112 -7.855 1.00 24.91 203 ARG A CA 1
ATOM 1716 C C . ARG B 2 202 ? 25.547 33.676 -6.616 1.00 25.39 203 ARG A C 1
ATOM 1717 O O . ARG B 2 202 ? 24.890 34.010 -5.631 1.00 26.21 203 ARG A O 1
ATOM 1725 N N . LEU B 2 203 ? 26.876 33.778 -6.671 1.00 24.93 204 LEU A N 1
ATOM 1726 C CA . LEU B 2 203 ? 27.668 34.282 -5.548 1.00 23.38 204 LEU A CA 1
ATOM 1727 C C . LEU B 2 203 ? 28.631 35.402 -5.916 1.00 23.84 204 LEU A C 1
ATOM 1728 O O . LEU B 2 203 ? 29.110 36.121 -5.037 1.00 21.71 204 LEU A O 1
ATOM 1733 N N . THR B 2 204 ? 28.932 35.533 -7.206 1.00 23.29 205 THR A N 1
ATOM 1734 C CA . THR B 2 204 ? 29.875 36.542 -7.687 1.00 22.63 205 THR A CA 1
ATOM 1735 C C . THR B 2 204 ? 29.556 37.991 -7.329 1.00 20.98 205 THR A C 1
ATOM 1736 O O . THR B 2 204 ? 30.432 38.855 -7.401 1.00 23.29 205 THR A O 1
ATOM 1740 N N . ALA B 2 205 ? 28.311 38.261 -6.949 1.00 20.70 206 ALA A N 1
ATOM 1741 C CA . ALA B 2 205 ? 27.916 39.611 -6.564 1.00 21.67 206 ALA A CA 1
ATOM 1742 C C . ALA B 2 205 ? 28.532 39.963 -5.206 1.00 21.23 206 ALA A C 1
ATOM 1743 O O . ALA B 2 205 ? 28.811 41.129 -4.923 1.00 21.66 206 ALA A O 1
ATOM 1745 N N . ALA B 2 206 ? 28.778 38.935 -4.395 1.00 23.11 207 ALA A N 1
ATOM 1746 C CA . ALA B 2 206 ? 29.361 39.094 -3.064 1.00 24.95 207 ALA A CA 1
ATOM 1747 C C . ALA B 2 206 ? 30.765 39.691 -3.067 1.00 25.43 207 ALA A C 1
ATOM 1748 O O . ALA B 2 206 ? 31.193 40.272 -2.066 1.00 25.52 207 ALA A O 1
ATOM 1750 N N . ASN B 2 207 ? 31.493 39.520 -4.169 1.00 22.43 208 ASN A N 1
ATOM 1751 C CA . ASN B 2 207 ? 32.840 40.073 -4.266 1.00 21.87 208 ASN A CA 1
ATOM 1752 C C . ASN B 2 207 ? 33.049 40.983 -5.473 1.00 20.29 208 ASN A C 1
ATOM 1753 O O . ASN B 2 207 ? 34.178 41.205 -5.904 1.00 24.83 208 ASN A O 1
ATOM 1758 N N . TYR B 2 208 ? 31.948 41.514 -5.998 1.00 20.42 209 TYR A N 1
ATOM 1759 C CA . TYR B 2 208 ? 31.960 42.436 -7.134 1.00 21.74 209 TYR A CA 1
ATOM 1760 C C . TYR B 2 208 ? 32.641 41.908 -8.394 1.00 22.73 209 TYR A C 1
ATOM 1761 O O . TYR B 2 208 ? 33.196 42.679 -9.176 1.00 23.50 209 TYR A O 1
ATOM 1770 N N . GLY B 2 209 ? 32.593 40.596 -8.591 1.00 22.79 210 GLY A N 1
ATOM 1771 C CA . GLY B 2 209 ? 33.207 40.006 -9.765 1.00 23.51 210 GLY A CA 1
ATOM 1772 C C . GLY B 2 209 ? 34.715 39.862 -9.697 1.00 25.17 210 GLY A C 1
ATOM 1773 O O . GLY B 2 209 ? 35.346 39.506 -10.692 1.00 27.14 210 GLY A O 1
ATOM 1774 N N . MET B 2 210 ? 35.304 40.168 -8.544 1.00 25.05 211 MET A N 1
ATOM 1775 C CA . MET B 2 210 ? 36.747 40.035 -8.377 1.00 27.02 211 MET A CA 1
ATOM 1776 C C . MET B 2 210 ? 37.071 38.538 -8.389 1.00 26.83 211 MET A C 1
ATOM 1777 O O . MET B 2 210 ? 36.197 37.711 -8.130 1.00 25.90 211 MET A O 1
ATOM 1782 N N . PRO B 2 211 ? 38.324 38.168 -8.705 1.00 28.86 212 PRO A N 1
ATOM 1783 C CA . PRO B 2 211 ? 38.722 36.756 -8.756 1.00 27.08 212 PRO A CA 1
ATOM 1784 C C . PRO B 2 211 ? 38.416 35.912 -7.523 1.00 26.99 212 PRO A C 1
ATOM 1785 O O . PRO B 2 211 ? 38.603 36.353 -6.389 1.00 27.16 212 PRO A O 1
ATOM 1789 N N . ILE B 2 212 ? 37.913 34.703 -7.764 1.00 25.30 213 ILE A N 1
ATOM 1790 C CA . ILE B 2 212 ? 37.594 33.765 -6.689 1.00 24.06 213 ILE A CA 1
ATOM 1791 C C . ILE B 2 212 ? 38.881 33.085 -6.222 1.00 23.19 213 ILE A C 1
ATOM 1792 O O . ILE B 2 212 ? 39.938 33.254 -6.836 1.00 24.05 213 ILE A O 1
ATOM 1797 N N . ASN B 2 213 ? 38.785 32.317 -5.139 1.00 24.10 214 ASN A N 1
ATOM 1798 C CA . ASN B 2 213 ? 39.932 31.610 -4.571 1.00 23.84 214 ASN A CA 1
ATOM 1799 C C . ASN B 2 213 ? 41.069 32.574 -4.228 1.00 22.33 214 ASN A C 1
ATOM 1800 O O . ASN B 2 213 ? 42.244 32.209 -4.283 1.00 23.39 214 ASN A O 1
ATOM 1805 N N . SER B 2 214 ? 40.706 33.799 -3.859 1.00 22.38 215 SER A N 1
ATOM 1806 C CA . SER B 2 214 ? 41.685 34.825 -3.516 1.00 24.23 215 SER A CA 1
ATOM 1807 C C . SER B 2 214 ? 41.344 35.535 -2.209 1.00 26.19 215 SER A C 1
ATOM 1808 O O . SER B 2 214 ? 40.190 35.555 -1.780 1.00 25.93 215 SER A O 1
ATOM 1811 N N . ASN B 2 215 ? 42.366 36.114 -1.585 1.00 27.71 216 ASN A N 1
ATOM 1812 C CA . ASN B 2 215 ? 42.217 36.848 -0.334 1.00 26.02 216 ASN A CA 1
ATOM 1813 C C . ASN B 2 215 ? 41.814 38.284 -0.678 1.00 25.37 216 ASN A C 1
ATOM 1814 O O . ASN B 2 215 ? 42.640 39.082 -1.126 1.00 25.38 216 ASN A O 1
ATOM 1819 N N . LEU B 2 216 ? 40.534 38.593 -0.485 1.00 22.79 217 LEU A N 1
ATOM 1820 C CA . LEU B 2 216 ? 39.988 39.919 -0.775 1.00 22.26 217 LEU A CA 1
ATOM 1821 C C . LEU B 2 216 ? 39.654 40.682 0.506 1.00 23.98 217 LEU A C 1
ATOM 1822 O O . LEU B 2 216 ? 38.746 41.515 0.523 1.00 22.52 217 LEU A O 1
ATOM 1827 N N . CYS B 2 217 ? 40.422 40.422 1.562 1.00 27.00 218 CYS A N 1
ATOM 1828 C CA . CYS B 2 217 ? 40.206 41.049 2.866 1.00 28.06 218 CYS A CA 1
ATOM 1829 C C . CYS B 2 217 ? 40.302 42.573 2.909 1.00 27.55 218 CYS A C 1
ATOM 1830 O O . CYS B 2 217 ? 39.431 43.227 3.476 1.00 27.43 218 CYS A O 1
ATOM 1833 N N . ILE B 2 218 ? 41.358 43.139 2.330 1.00 27.28 219 ILE A N 1
ATOM 1834 C CA . ILE B 2 218 ? 41.533 44.591 2.322 1.00 26.76 219 ILE A CA 1
ATOM 1835 C C . ILE B 2 218 ? 40.484 45.250 1.424 1.00 26.48 219 ILE A C 1
ATOM 1836 O O . ILE B 2 218 ? 40.408 44.958 0.231 1.00 25.82 219 ILE A O 1
ATOM 1841 N N . ASN B 2 219 ? 39.679 46.135 2.010 1.00 26.38 220 ASN A N 1
ATOM 1842 C CA . ASN B 2 219 ? 38.625 46.839 1.280 1.00 25.96 220 ASN A CA 1
ATOM 1843 C C . ASN B 2 219 ? 39.167 47.778 0.214 1.00 27.85 220 ASN A C 1
ATOM 1844 O O . ASN B 2 219 ? 40.131 48.508 0.443 1.00 26.97 220 ASN A O 1
ATOM 1849 N N . LYS B 2 220 ? 38.519 47.766 -0.945 1.00 29.81 221 LYS A N 1
ATOM 1850 C CA . LYS B 2 220 ? 38.905 48.618 -2.062 1.00 34.33 221 LYS A CA 1
ATOM 1851 C C . LYS B 2 220 ? 38.050 49.882 -2.038 1.00 36.29 221 LYS A C 1
ATOM 1852 O O . LYS B 2 220 ? 36.913 49.863 -1.567 1.00 36.06 221 LYS A O 1
ATOM 1858 N N . PHE B 2 221 ? 38.614 50.986 -2.516 1.00 38.96 222 PHE A N 1
ATOM 1859 C CA . PHE B 2 221 ? 37.897 52.253 -2.567 1.00 39.20 222 PHE A CA 1
ATOM 1860 C C . PHE B 2 221 ? 37.784 52.715 -4.013 1.00 42.03 222 PHE A C 1
ATOM 1861 O O . PHE B 2 221 ? 38.793 52.926 -4.688 1.00 43.01 222 PHE A O 1
ATOM 1869 N N . VAL B 2 222 ? 36.551 52.826 -4.495 1.00 43.73 223 VAL A N 1
ATOM 1870 C CA . VAL B 2 222 ? 36.294 53.261 -5.864 1.00 47.85 223 VAL A CA 1
ATOM 1871 C C . VAL B 2 222 ? 35.502 54.561 -5.869 1.00 53.88 223 VAL A C 1
ATOM 1872 O O . VAL B 2 222 ? 35.289 55.172 -4.821 1.00 51.60 223 VAL A O 1
ATOM 1876 N N . ASN B 2 223 ? 35.082 54.976 -7.062 1.00 62.72 224 ASN A N 1
ATOM 1877 C CA . ASN B 2 223 ? 34.300 56.194 -7.254 1.00 71.25 224 ASN A CA 1
ATOM 1878 C C . ASN B 2 223 ? 34.060 56.407 -8.741 1.00 77.44 224 ASN A C 1
ATOM 1879 O O . ASN B 2 223 ? 34.918 56.086 -9.566 1.00 80.07 224 ASN A O 1
ATOM 1884 N N . HIS B 2 224 ? 32.878 56.906 -9.086 1.00 84.83 225 HIS A N 1
ATOM 1885 C CA . HIS B 2 224 ? 32.557 57.178 -10.482 1.00 92.09 225 HIS A CA 1
ATOM 1886 C C . HIS B 2 224 ? 32.773 58.675 -10.677 1.00 94.32 225 HIS A C 1
ATOM 1887 O O . HIS B 2 224 ? 33.458 59.106 -11.608 1.00 94.65 225 HIS A O 1
ATOM 1894 N N . LYS B 2 225 ? 32.181 59.457 -9.777 1.00 95.55 226 LYS A N 1
ATOM 1895 C CA . LYS B 2 225 ? 32.313 60.910 -9.779 1.00 95.89 226 LYS A CA 1
ATOM 1896 C C . LYS B 2 225 ? 33.000 61.226 -8.451 1.00 95.15 226 LYS A C 1
ATOM 1897 O O . LYS B 2 225 ? 33.425 60.305 -7.749 1.00 96.64 226 LYS A O 1
ATOM 1903 N N . ASP B 2 226 ? 33.141 62.505 -8.112 1.00 93.58 227 ASP A N 1
ATOM 1904 C CA . ASP B 2 226 ? 33.766 62.874 -6.843 1.00 92.53 227 ASP A CA 1
ATOM 1905 C C . ASP B 2 226 ? 32.779 62.445 -5.758 1.00 90.35 227 ASP A C 1
ATOM 1906 O O . ASP B 2 226 ? 31.952 63.237 -5.300 1.00 90.54 227 ASP A O 1
ATOM 1911 N N . LYS B 2 227 ? 32.887 61.182 -5.352 1.00 87.51 228 LYS A N 1
ATOM 1912 C CA . LYS B 2 227 ? 31.980 60.593 -4.374 1.00 82.14 228 LYS A CA 1
ATOM 1913 C C . LYS B 2 227 ? 32.681 59.774 -3.287 1.00 77.69 228 LYS A C 1
ATOM 1914 O O . LYS B 2 227 ? 32.531 60.063 -2.099 1.00 76.63 228 LYS A O 1
ATOM 1920 N N . SER B 2 228 ? 33.417 58.745 -3.711 1.00 72.67 229 SER A N 1
ATOM 1921 C CA . SER B 2 228 ? 34.146 57.829 -2.824 1.00 66.89 229 SER A CA 1
ATOM 1922 C C . SER B 2 228 ? 33.231 56.796 -2.162 1.00 62.76 229 SER A C 1
ATOM 1923 O O . SER B 2 228 ? 32.320 57.145 -1.409 1.00 63.06 229 SER A O 1
ATOM 1926 N N . ILE B 2 229 ? 33.487 55.522 -2.455 1.00 55.80 230 ILE A N 1
ATOM 1927 C CA . ILE B 2 229 ? 32.704 54.413 -1.910 1.00 48.53 230 ILE A CA 1
ATOM 1928 C C . ILE B 2 229 ? 33.646 53.309 -1.430 1.00 44.50 230 ILE A C 1
ATOM 1929 O O . ILE B 2 229 ? 34.716 53.108 -2.005 1.00 42.18 230 ILE A O 1
ATOM 1934 N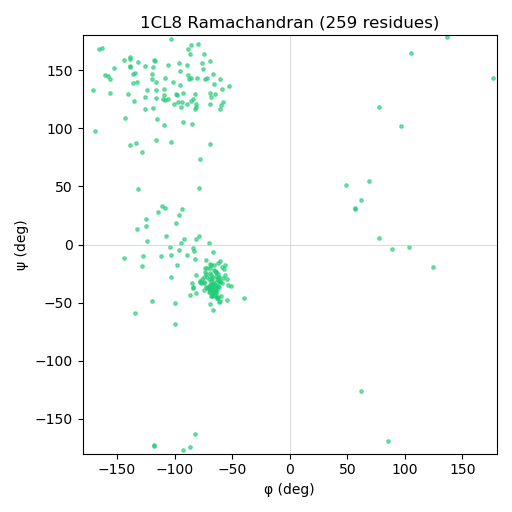 N . MET B 2 230 ? 33.246 52.597 -0.380 1.00 39.27 231 MET A N 1
ATOM 1935 C CA . MET B 2 230 ? 34.051 51.499 0.144 1.00 34.66 231 MET A CA 1
ATOM 1936 C C . MET B 2 230 ? 33.389 50.167 -0.189 1.00 32.18 231 MET A C 1
ATOM 1937 O O . MET B 2 230 ? 32.227 49.938 0.150 1.00 33.65 231 MET A O 1
ATOM 1942 N N . LEU B 2 231 ? 34.135 49.293 -0.858 1.00 29.11 232 LEU A N 1
ATOM 1943 C CA . LEU B 2 231 ? 33.627 47.983 -1.242 1.00 26.85 232 LEU A CA 1
ATOM 1944 C C . LEU B 2 231 ? 34.018 46.920 -0.224 1.00 26.57 232 LEU A C 1
ATOM 1945 O O . LEU B 2 231 ? 35.150 46.894 0.260 1.00 27.73 232 LEU A O 1
ATOM 1950 N N . GLN B 2 232 ? 33.067 46.052 0.104 1.00 24.13 233 GLN A N 1
ATOM 1951 C CA . GLN B 2 232 ? 33.305 44.969 1.050 1.00 24.85 233 GLN A CA 1
ATOM 1952 C C . GLN B 2 232 ? 33.138 43.651 0.303 1.00 26.17 233 GLN A C 1
ATOM 1953 O O . GLN B 2 232 ? 32.033 43.112 0.198 1.00 28.57 233 GLN A O 1
ATOM 1959 N N . ALA B 2 233 ? 34.246 43.168 -0.254 1.00 26.69 234 ALA A N 1
ATOM 1960 C CA . ALA B 2 233 ? 34.269 41.931 -1.025 1.00 24.24 234 ALA A CA 1
ATOM 1961 C C . ALA B 2 233 ? 34.609 40.706 -0.188 1.00 24.01 234 ALA A C 1
ATOM 1962 O O . ALA B 2 233 ? 35.597 40.696 0.545 1.00 24.01 234 ALA A O 1
ATOM 1964 N N . ALA B 2 234 ? 33.787 39.669 -0.318 1.00 22.98 235 ALA A N 1
ATOM 1965 C CA . ALA B 2 234 ? 33.994 38.424 0.412 1.00 24.53 235 ALA A CA 1
ATOM 1966 C C . ALA B 2 234 ? 34.895 37.487 -0.384 1.00 24.81 235 ALA A C 1
ATOM 1967 O O . ALA B 2 234 ? 34.868 37.492 -1.613 1.00 25.22 235 ALA A O 1
ATOM 1969 N N . SER B 2 235 ? 35.721 36.718 0.318 1.00 25.42 236 SER A N 1
ATOM 1970 C CA . SER B 2 235 ? 36.612 35.757 -0.326 1.00 24.90 236 SER A CA 1
ATOM 1971 C C . SER B 2 235 ? 35.802 34.494 -0.599 1.00 24.88 236 SER A C 1
ATOM 1972 O O . SER B 2 235 ? 35.308 33.853 0.328 1.00 24.93 236 SER A O 1
ATOM 1975 N N . ILE B 2 236 ? 35.646 34.154 -1.875 1.00 24.25 237 ILE A N 1
ATOM 1976 C CA . ILE B 2 236 ? 34.867 32.983 -2.262 1.00 24.57 237 ILE A CA 1
ATOM 1977 C C . ILE B 2 236 ? 35.731 31.851 -2.805 1.00 26.98 237 ILE A C 1
ATOM 1978 O O . ILE B 2 236 ? 36.192 31.900 -3.945 1.00 28.72 237 ILE A O 1
ATOM 1983 N N . TYR B 2 237 ? 35.949 30.836 -1.973 1.00 26.51 238 TYR A N 1
ATOM 1984 C CA . TYR B 2 237 ? 36.752 29.677 -2.347 1.00 25.77 238 TYR A CA 1
ATOM 1985 C C . TYR B 2 237 ? 35.883 28.482 -2.720 1.00 26.68 238 TYR A C 1
ATOM 1986 O O . TYR B 2 237 ? 34.871 28.215 -2.079 1.00 27.18 238 TYR A O 1
ATOM 1995 N N . THR B 2 238 ? 36.294 27.755 -3.752 1.00 28.62 239 THR A N 1
ATOM 1996 C CA . THR B 2 238 ? 35.546 26.592 -4.205 1.00 29.95 239 THR A CA 1
ATOM 1997 C C . THR B 2 238 ? 36.444 25.420 -4.570 1.00 31.14 239 THR A C 1
ATOM 1998 O O . THR B 2 238 ? 37.610 25.595 -4.931 1.00 30.27 239 THR A O 1
ATOM 2002 N N . GLN B 2 239 ? 35.892 24.220 -4.436 1.00 32.81 240 GLN A N 1
ATOM 2003 C CA . GLN B 2 239 ? 36.600 23.000 -4.786 1.00 34.06 240 GLN A CA 1
ATOM 2004 C C . GLN B 2 239 ? 35.996 22.591 -6.130 1.00 34.78 240 GLN A C 1
ATOM 2005 O O . GLN B 2 239 ? 35.001 21.866 -6.184 1.00 32.93 240 GLN A O 1
ATOM 2011 N N . GLY B 2 240 ? 36.574 23.118 -7.207 1.00 35.15 241 GLY A N 1
ATOM 2012 C CA . GLY B 2 240 ? 36.084 22.841 -8.547 1.00 37.87 241 GLY A CA 1
ATOM 2013 C C . GLY B 2 240 ? 36.217 21.416 -9.047 1.00 39.46 241 GLY A C 1
ATOM 2014 O O . GLY B 2 240 ? 35.721 21.091 -10.124 1.00 40.02 241 GLY A O 1
ATOM 2015 N N . ASP B 2 241 ? 36.887 20.571 -8.272 1.00 43.25 242 ASP A N 1
ATOM 2016 C CA . ASP B 2 241 ? 37.088 19.173 -8.636 1.00 48.11 242 ASP A CA 1
ATOM 2017 C C . ASP B 2 241 ? 35.830 18.353 -8.379 1.00 48.67 242 ASP A C 1
ATOM 2018 O O . ASP B 2 241 ? 35.538 17.403 -9.104 1.00 50.85 242 ASP A O 1
ATOM 2023 N N . GLY B 2 242 ? 35.082 18.744 -7.352 1.00 49.16 243 GLY A N 1
ATOM 2024 C CA . GLY B 2 242 ? 33.881 18.020 -6.977 1.00 49.55 243 GLY A CA 1
ATOM 2025 C C . GLY B 2 242 ? 34.191 17.195 -5.739 1.00 50.64 243 GLY A C 1
ATOM 2026 O O . GLY B 2 242 ? 33.322 16.515 -5.190 1.00 50.99 243 GLY A O 1
ATOM 2027 N N . ARG B 2 243 ? 35.448 17.268 -5.306 1.00 51.09 244 ARG A N 1
ATOM 2028 C CA . ARG B 2 243 ? 35.937 16.553 -4.132 1.00 51.47 244 ARG A CA 1
ATOM 2029 C C . ARG B 2 243 ? 35.689 17.337 -2.846 1.00 49.19 244 ARG A C 1
ATOM 2030 O O . ARG B 2 243 ? 35.282 18.499 -2.880 1.00 47.15 244 ARG A O 1
ATOM 2038 N N . GLU B 2 244 ? 35.944 16.690 -1.714 1.00 47.72 245 GLU A N 1
ATOM 2039 C CA . GLU B 2 244 ? 35.763 17.311 -0.407 1.00 45.26 245 GLU A CA 1
ATOM 2040 C C . GLU B 2 244 ? 36.919 18.270 -0.140 1.00 40.03 245 GLU A C 1
ATOM 2041 O O . GLU B 2 244 ? 37.999 18.123 -0.717 1.00 37.87 245 GLU A O 1
ATOM 2047 N N . TRP B 2 245 ? 36.689 19.252 0.725 1.00 35.99 246 TRP A N 1
ATOM 2048 C CA . TRP B 2 245 ? 37.725 20.221 1.073 1.00 32.64 246 TRP A CA 1
ATOM 2049 C C . TRP B 2 245 ? 38.784 19.615 1.986 1.00 32.88 246 TRP A C 1
ATOM 2050 O O . TRP B 2 245 ? 38.479 18.799 2.858 1.00 35.86 246 TRP A O 1
ATOM 2061 N N . ASP B 2 246 ? 40.032 20.017 1.769 1.00 31.84 247 ASP A N 1
ATOM 2062 C CA . ASP B 2 246 ? 41.155 19.545 2.570 1.00 32.74 247 ASP A CA 1
ATOM 2063 C C . ASP B 2 246 ? 41.281 20.498 3.7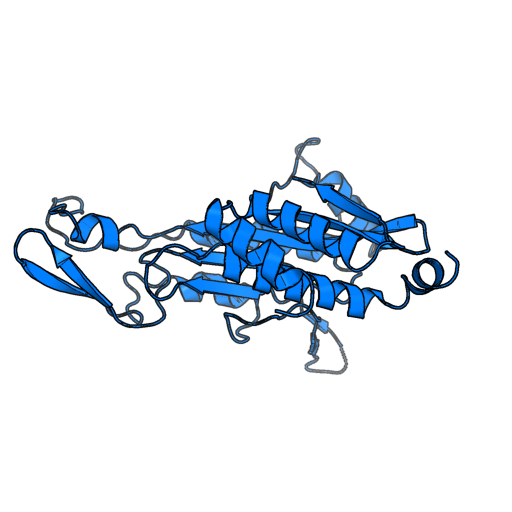58 1.00 30.33 247 ASP A C 1
ATOM 2064 O O . ASP B 2 246 ? 41.459 21.700 3.575 1.00 30.40 247 ASP A O 1
ATOM 2069 N N . SER B 2 247 ? 41.182 19.960 4.971 1.00 31.08 248 SER A N 1
ATOM 2070 C CA . SER B 2 247 ? 41.275 20.775 6.180 1.00 30.46 248 SER A CA 1
ATOM 2071 C C . SER B 2 247 ? 42.585 21.547 6.310 1.00 31.69 248 SER A C 1
ATOM 2072 O O . SER B 2 247 ? 42.601 22.652 6.854 1.00 31.58 248 SER A O 1
ATOM 2075 N N . LYS B 2 248 ? 43.675 20.967 5.810 1.00 32.21 249 LYS A N 1
ATOM 2076 C CA . LYS B 2 248 ? 44.982 21.614 5.868 1.00 31.62 249 LYS A CA 1
ATOM 2077 C C . LYS B 2 248 ? 44.989 22.914 5.072 1.00 30.98 249 LYS A C 1
ATOM 2078 O O . LYS B 2 248 ? 45.483 23.934 5.551 1.00 30.28 249 LYS A O 1
ATOM 2084 N N . ILE B 2 249 ? 44.443 22.877 3.858 1.00 28.64 250 ILE A N 1
ATOM 2085 C CA . ILE B 2 249 ? 44.406 24.071 3.024 1.00 29.75 250 ILE A CA 1
ATOM 2086 C C . ILE B 2 249 ? 43.361 25.079 3.494 1.00 28.97 250 ILE A C 1
ATOM 2087 O O . ILE B 2 249 ? 43.527 26.280 3.290 1.00 28.28 250 ILE A O 1
ATOM 2092 N N . MET B 2 250 ? 42.295 24.598 4.132 1.00 28.71 251 MET A N 1
ATOM 2093 C CA . MET B 2 250 ? 41.266 25.494 4.654 1.00 28.57 251 MET A CA 1
ATOM 2094 C C . MET B 2 250 ? 41.904 26.330 5.757 1.00 26.73 251 MET A C 1
ATOM 2095 O O . MET B 2 250 ? 41.667 27.533 5.856 1.00 27.08 251 MET A O 1
ATOM 2100 N N . PHE B 2 251 ? 42.733 25.677 6.569 1.00 26.43 252 PHE A N 1
ATOM 2101 C CA . PHE B 2 251 ? 43.437 26.327 7.669 1.00 25.35 252 PHE A CA 1
ATOM 2102 C C . PHE B 2 251 ? 44.392 27.404 7.160 1.00 25.16 252 PHE A C 1
ATOM 2103 O O . PHE B 2 251 ? 44.432 28.507 7.702 1.00 27.52 252 PHE A O 1
ATOM 2111 N N . GLU B 2 252 ? 45.160 27.077 6.123 1.00 23.43 253 GLU A N 1
ATOM 2112 C CA . GLU B 2 252 ? 46.121 28.013 5.545 1.00 25.86 253 GLU A CA 1
ATOM 2113 C C . GLU B 2 252 ? 45.436 29.242 4.958 1.00 24.44 253 GLU A C 1
ATOM 2114 O O . GLU B 2 252 ? 45.935 30.361 5.083 1.00 24.66 253 GLU A O 1
ATOM 2120 N N . ILE B 2 253 ? 44.284 29.023 4.332 1.00 25.13 254 ILE A N 1
ATOM 2121 C CA . ILE B 2 253 ? 43.512 30.099 3.722 1.00 23.96 254 ILE A CA 1
ATOM 2122 C C . ILE B 2 253 ? 42.923 31.024 4.785 1.00 24.74 254 ILE A C 1
ATOM 2123 O O . ILE B 2 253 ? 42.989 32.246 4.656 1.00 26.85 254 ILE A O 1
ATOM 2128 N N . MET B 2 254 ? 42.365 30.433 5.838 1.00 22.50 255 MET A N 1
ATOM 2129 C CA . MET B 2 254 ? 41.765 31.199 6.925 1.00 22.37 255 MET A CA 1
ATOM 2130 C C . MET B 2 254 ? 42.804 31.945 7.754 1.00 23.29 255 MET A C 1
ATOM 2131 O O . MET B 2 254 ? 42.560 33.068 8.192 1.00 23.84 255 MET A O 1
ATOM 2136 N N . PHE B 2 255 ? 43.963 31.324 7.959 1.00 23.45 256 PHE A N 1
ATOM 2137 C CA . PHE B 2 255 ? 45.039 31.944 8.725 1.00 25.22 256 PHE A CA 1
ATOM 2138 C C . PHE B 2 255 ? 45.595 33.137 7.953 1.00 27.22 256 PHE A C 1
ATOM 2139 O O . PHE B 2 255 ? 45.929 34.165 8.538 1.00 28.85 256 PHE A O 1
ATOM 2147 N N . ASP B 2 256 ? 45.685 32.987 6.634 1.00 27.38 257 ASP A N 1
ATOM 2148 C CA . ASP B 2 256 ? 46.184 34.041 5.758 1.00 28.60 257 ASP A CA 1
ATOM 2149 C C . ASP B 2 256 ? 45.290 35.278 5.833 1.00 27.50 257 ASP A C 1
ATOM 2150 O O . ASP B 2 256 ? 45.780 36.401 5.938 1.00 27.76 257 ASP A O 1
ATOM 2155 N N . ILE B 2 257 ? 43.979 35.060 5.782 1.00 26.62 258 ILE A N 1
ATOM 2156 C CA . ILE B 2 257 ? 43.014 36.152 5.843 1.00 24.99 258 ILE A CA 1
ATOM 2157 C C . ILE B 2 257 ? 43.033 36.809 7.219 1.00 24.72 258 ILE A C 1
ATOM 2158 O O . ILE B 2 257 ? 42.893 38.028 7.332 1.00 24.95 258 ILE A O 1
ATOM 2163 N N . SER B 2 258 ? 43.254 36.002 8.255 1.00 24.62 259 SER A N 1
ATOM 2164 C CA . SER B 2 258 ? 43.312 36.502 9.626 1.00 23.39 259 SER A CA 1
ATOM 2165 C C . SER B 2 258 ? 44.505 37.429 9.838 1.00 22.95 259 SER A C 1
ATOM 2166 O O . SER B 2 258 ? 44.379 38.466 10.487 1.00 22.80 259 SER A O 1
ATOM 2169 N N . THR B 2 259 ? 45.657 37.058 9.283 1.00 24.29 260 THR A N 1
ATOM 2170 C CA . THR B 2 259 ? 46.866 37.869 9.413 1.00 25.03 260 THR A CA 1
ATOM 2171 C C . THR B 2 259 ? 46.736 39.177 8.640 1.00 23.77 260 THR A C 1
ATOM 2172 O O . THR B 2 259 ? 47.288 40.201 9.042 1.00 23.99 260 THR A O 1
ATOM 2176 N N . THR B 2 260 ? 45.985 39.139 7.542 1.00 22.41 261 THR A N 1
ATOM 2177 C CA . THR B 2 260 ? 45.757 40.325 6.726 1.00 23.14 261 THR A CA 1
ATOM 2178 C C . THR B 2 260 ? 44.911 41.307 7.534 1.00 23.88 261 THR A C 1
ATOM 2179 O O . THR B 2 260 ? 45.134 42.517 7.486 1.00 24.31 261 THR A O 1
ATOM 2183 N N . SER B 2 261 ? 43.956 40.771 8.293 1.00 23.39 262 SER A N 1
ATOM 2184 C CA . SER B 2 261 ? 43.083 41.581 9.138 1.00 22.95 262 SER A CA 1
ATOM 2185 C C . SER B 2 261 ? 43.908 42.298 10.203 1.00 24.53 262 SER A C 1
ATOM 2186 O O . SER B 2 261 ? 43.610 43.435 10.570 1.00 24.59 262 SER A O 1
ATOM 2189 N N . LEU B 2 262 ? 44.946 41.622 10.690 1.00 25.59 263 LEU A N 1
ATOM 2190 C CA . LEU B 2 262 ? 45.832 42.183 11.703 1.00 26.56 263 LEU A CA 1
ATOM 2191 C C . LEU B 2 262 ? 46.666 43.325 11.132 1.00 29.04 263 LEU A C 1
ATOM 2192 O O . LEU B 2 262 ? 46.947 44.299 11.830 1.00 27.58 263 LEU A O 1
ATOM 2197 N N . ARG B 2 263 ? 47.047 43.209 9.861 1.00 29.33 264 ARG A N 1
ATOM 2198 C CA . ARG B 2 263 ? 47.836 44.248 9.204 1.00 31.06 264 ARG A CA 1
ATOM 2199 C C . ARG B 2 263 ? 47.033 45.537 9.090 1.00 29.30 264 ARG A C 1
ATOM 2200 O O . ARG B 2 263 ? 47.563 46.628 9.301 1.00 29.35 264 ARG A O 1
ATOM 2208 N N . VAL B 2 264 ? 45.752 45.397 8.755 1.00 28.20 265 VAL A N 1
ATOM 2209 C CA . VAL B 2 264 ? 44.848 46.536 8.613 1.00 26.10 265 VAL A CA 1
ATOM 2210 C C . VAL B 2 264 ? 44.581 47.157 9.985 1.00 26.01 265 VAL A C 1
ATOM 2211 O O . VAL B 2 264 ? 44.464 48.375 10.115 1.00 26.26 265 VAL A O 1
ATOM 2215 N N . LEU B 2 265 ? 44.506 46.301 11.000 1.00 24.44 266 LEU A N 1
ATOM 2216 C CA . LEU B 2 265 ? 44.260 46.712 12.381 1.00 27.53 266 LEU A CA 1
ATOM 2217 C C . LEU B 2 265 ? 45.543 47.135 13.098 1.00 29.74 266 LEU A C 1
ATOM 2218 O O . LEU B 2 265 ? 45.499 47.570 14.247 1.00 31.15 266 LEU A O 1
ATOM 2223 N N . GLY B 2 266 ? 46.673 47.012 12.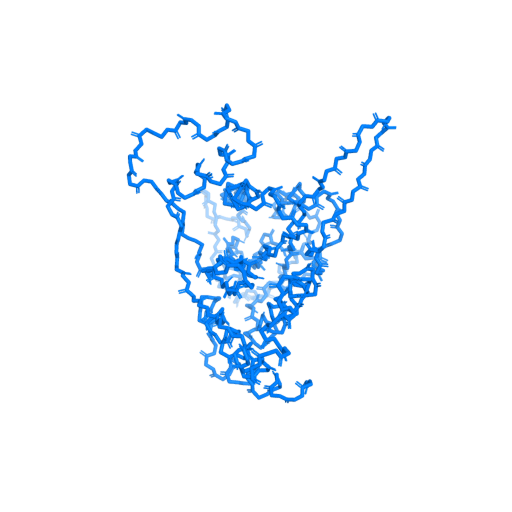404 1.00 30.56 267 GLY A N 1
ATOM 2224 C CA . GLY B 2 266 ? 47.973 47.342 12.967 1.00 29.50 267 GLY A CA 1
ATOM 2225 C C . GLY B 2 266 ? 48.100 48.563 13.858 1.00 31.36 267 GLY A C 1
ATOM 2226 O O . GLY B 2 266 ? 48.709 48.489 14.926 1.00 30.92 267 GLY A O 1
ATOM 2227 N N . ARG B 2 267 ? 47.522 49.680 13.427 1.00 31.25 268 ARG A N 1
ATOM 2228 C CA . ARG B 2 267 ? 47.587 50.931 14.181 1.00 32.42 268 ARG A CA 1
ATOM 2229 C C . ARG B 2 267 ? 46.963 50.863 15.576 1.00 33.70 268 ARG A C 1
ATOM 2230 O O . ARG B 2 267 ? 47.419 51.543 16.496 1.00 34.88 268 ARG A O 1
ATOM 2238 N N . ASP B 2 268 ? 45.936 50.031 15.731 1.00 31.73 269 ASP A N 1
ATOM 2239 C CA . ASP B 2 268 ? 45.247 49.877 17.012 1.00 29.50 269 ASP A CA 1
ATOM 2240 C C . ASP B 2 268 ? 45.707 48.661 17.811 1.00 28.81 269 ASP A C 1
ATOM 2241 O O . ASP B 2 268 ? 45.010 48.211 18.717 1.00 29.85 269 ASP A O 1
ATOM 2246 N N . LEU B 2 269 ? 46.881 48.134 17.480 1.00 28.72 270 LEU A N 1
ATOM 2247 C CA . LEU B 2 269 ? 47.426 46.966 18.170 1.00 29.02 270 LEU A CA 1
ATOM 2248 C C . LEU B 2 269 ? 48.852 47.222 18.658 1.00 30.70 270 LEU A C 1
ATOM 2249 O O . LEU B 2 269 ? 49.401 46.436 19.432 1.00 30.27 270 LEU A O 1
ATOM 2254 N N . PHE B 2 270 ? 49.427 48.340 18.221 1.00 31.86 271 PHE A N 1
ATOM 2255 C CA . PHE B 2 270 ? 50.794 48.720 18.567 1.00 33.85 271 PHE A CA 1
ATOM 2256 C C . PHE B 2 270 ? 51.128 48.772 20.058 1.00 35.66 271 PHE A C 1
ATOM 2257 O O . PHE B 2 270 ? 52.160 48.248 20.479 1.00 33.64 271 PHE A O 1
ATOM 2265 N N . GLU B 2 271 ? 50.276 49.424 20.845 1.00 38.24 272 GLU A N 1
ATOM 2266 C CA . GLU B 2 271 ? 50.508 49.550 22.282 1.00 41.98 272 GLU A CA 1
ATOM 2267 C C . GLU B 2 271 ? 50.634 48.224 23.020 1.00 42.00 272 GLU A C 1
ATOM 2268 O O . GLU B 2 271 ? 51.316 48.143 24.040 1.00 43.66 272 GLU A O 1
ATOM 2274 N N . GLN B 2 272 ? 49.985 47.186 22.504 1.00 41.52 273 GLN A N 1
ATOM 2275 C CA . GLN B 2 272 ? 50.046 45.871 23.131 1.00 42.73 273 GLN A CA 1
ATOM 2276 C C . GLN B 2 272 ? 51.277 45.075 22.713 1.00 44.41 273 GLN A C 1
ATOM 2277 O O . GLN B 2 272 ? 51.866 44.372 23.528 1.00 45.36 273 GLN A O 1
ATOM 2283 N N . LEU B 2 273 ? 51.668 45.188 21.448 1.00 49.03 274 LEU A N 1
ATOM 2284 C CA . LEU B 2 273 ? 52.848 44.485 20.950 1.00 54.98 274 LEU A CA 1
ATOM 2285 C C . LEU B 2 273 ? 54.127 45.131 21.474 1.00 59.41 274 LEU A C 1
ATOM 2286 O O . LEU B 2 273 ? 55.191 44.511 21.479 1.00 60.71 274 LEU A O 1
ATOM 2291 N N . THR B 2 274 ? 54.010 46.384 21.905 1.00 65.47 275 THR A N 1
ATOM 2292 C CA . THR B 2 274 ? 55.139 47.145 22.428 1.00 71.42 275 THR A CA 1
ATOM 2293 C C . THR B 2 274 ? 55.160 47.152 23.956 1.00 76.07 275 THR A C 1
ATOM 2294 O O . THR B 2 274 ? 56.045 46.559 24.574 1.00 76.87 275 THR A O 1
ATOM 2298 N N . SER B 2 275 ? 54.184 47.829 24.555 1.00 81.48 276 SER A N 1
ATOM 2299 C CA . SER B 2 275 ? 54.085 47.930 26.008 1.00 87.16 276 SER A CA 1
ATOM 2300 C C . SER B 2 275 ? 53.508 46.661 26.634 1.00 89.62 276 SER A C 1
ATOM 2301 O O . SER B 2 275 ? 52.360 46.643 27.084 1.00 90.30 276 SER A O 1
ATOM 2304 N N . LYS B 2 276 ? 54.322 45.608 26.668 1.00 92.33 277 LYS A N 1
ATOM 2305 C CA . LYS B 2 276 ? 53.932 44.314 27.232 1.00 95.63 277 LYS A CA 1
ATOM 2306 C C . LYS B 2 276 ? 55.154 43.458 27.570 1.00 96.17 277 LYS A C 1
ATOM 2307 O O . LYS B 2 276 ? 56.286 43.885 27.257 1.00 96.64 277 LYS A O 1
#